Protein AF-A0A9R1AWI3-F1 (afdb_monomer)

Mean predicted aligned error: 10.19 Å

Foldseek 3Di:
DDDDPPDPPQQDPVNLVVLLVCLLPDDLVVNLVSLLVLQQVLQVVLDLVSLLSLLVSLLVNLLVCVVVVVVSSLVSLLVCLFPVNCVVVVTLLLSSLSNLLSNLLNVVVCCVVVVDDDDVVSNVSSLNSLLSLLCCLQPVDDPPDSSSLSSLLSSLVSDLRNDDDDADLSSLRSLLCCLPVPQCVVVVLVVQCQPDPDPVSVVVSVVVVVVSCPDPSPVCSLSSLVNNVSNLVPDDPVSVCVSVVVVVVVVVVVVPDPDDDPVVVCVVVVVVCCSVPVD

Solvent-accessible surface area (backbone atoms only — not comparable to full-atom values): 14965 Å² total; per-residue (Å²): 136,85,80,80,80,80,71,78,88,63,82,47,73,68,56,51,50,50,53,50,51,52,51,69,70,40,56,68,69,56,30,44,56,52,48,56,50,49,35,47,53,49,33,72,70,65,44,60,70,57,25,53,50,39,15,53,51,30,22,52,51,38,39,53,25,58,77,69,67,40,54,66,53,54,48,44,52,35,55,60,40,14,54,70,40,30,63,77,70,68,48,46,53,38,29,35,33,14,33,26,22,14,38,44,24,20,52,52,52,45,24,68,77,68,72,47,85,75,63,71,74,73,53,45,38,30,51,48,20,42,43,51,45,19,33,44,38,56,72,71,41,59,94,88,37,68,69,33,55,40,30,23,48,35,53,33,58,25,44,60,65,28,50,93,70,85,65,46,69,40,40,40,47,18,36,49,48,20,43,53,64,64,34,48,35,54,72,61,54,50,51,50,53,71,71,51,96,50,77,69,38,56,54,50,36,50,52,52,52,53,54,44,63,73,30,69,53,34,68,43,40,62,54,37,47,52,52,37,52,62,28,53,76,68,48,56,70,72,55,47,50,51,54,53,50,53,52,46,53,53,59,50,60,66,70,71,63,84,87,75,66,74,70,61,58,52,52,55,54,49,49,51,50,49,66,74,70,73,117

pLDDT: mean 80.02, std 19.97, range [29.25, 98.06]

Sequence (279 aa):
MEQASETSDGIDHLALAGICHALACADELHFGRILVSLVRICGRIGDVGVAVRVLKLVDWLVSGFVESRRMRKVQVLFEVISPEKCESEGYVLFPAVMAACGGLRALRVASVRHRLDFAPRLKEAPERTIRFAARRAAVEGRPDDDQRRVLLQCVALGLTQCGPVASNDSVLRCVLMALLEELLPLPRLLRISVKSPDGNSAELAKNQVMQHQDSVLFKEAGPVTWVLCNQYSFADEKTKDYVETRQRLQNTGWMQTPQGGSSQRLLLGSWWNSLVWNI

Radius of gyration: 20.77 Å; Cα contacts (8 Å, |Δi|>4): 292; chains: 1; bounding box: 54×34×60 Å

Secondary structure (DSSP, 8-state):
------------HHHHHHHHHHHHHS-HHHHHHHHHHHHHHHHHH--HHHHHHHHHHHHHHHHHHHHTT-HHHHHHHHHHTSHHHHHHTT--HHHHHHHHHHHHHHHHHHHHHHT----HHHHHHHHHHHHHHHHIIIIIS-TT-HHHHHHHHHHHHHHHHH------HHHHHHHHHHIIIIIS-HHHHHHHHHS-SSTHHHHHHHHHHHHHHHSHHHHTHHHHHHHHHHHHHT--HHHHHHHHHHHHHHHHHTTS---S-HHHHHHHHHHHHHHHH--

Structure (mmCIF, N/CA/C/O backbone):
data_AF-A0A9R1AWI3-F1
#
_entry.id   AF-A0A9R1AWI3-F1
#
loop_
_atom_site.group_PDB
_atom_site.id
_atom_site.type_symbol
_atom_site.label_atom_id
_atom_site.label_alt_id
_atom_site.label_comp_id
_atom_site.label_asym_id
_atom_site.label_entity_id
_atom_site.label_seq_id
_atom_site.pdbx_PDB_ins_code
_atom_site.Cartn_x
_atom_site.Cartn_y
_atom_site.Cartn_z
_atom_site.occupancy
_atom_site.B_iso_or_equiv
_atom_site.auth_seq_id
_atom_site.auth_comp_id
_atom_site.auth_asym_id
_atom_site.auth_atom_id
_atom_site.pdbx_PDB_model_num
ATOM 1 N N . MET A 1 1 ? -17.731 18.958 -35.856 1.00 30.64 1 MET A N 1
ATOM 2 C CA . MET A 1 1 ? -17.128 17.623 -35.682 1.00 30.64 1 MET A CA 1
ATOM 3 C C . MET A 1 1 ? -15.847 17.827 -34.897 1.00 30.64 1 MET A C 1
ATOM 5 O O . MET A 1 1 ? -14.842 18.202 -35.476 1.00 30.64 1 MET A O 1
ATOM 9 N N . GLU A 1 2 ? -15.948 18.019 -33.584 1.00 34.84 2 GLU A N 1
ATOM 10 C CA . GLU A 1 2 ? -16.004 16.938 -32.580 1.00 34.84 2 GLU A CA 1
ATOM 11 C C . GLU A 1 2 ? -14.822 15.981 -32.699 1.00 34.84 2 GLU A C 1
ATOM 13 O O . GLU A 1 2 ? -14.788 15.134 -33.583 1.00 34.84 2 GLU A O 1
ATOM 18 N N . GLN A 1 3 ? -13.895 16.109 -31.754 1.00 29.25 3 GLN A N 1
ATOM 19 C CA . GLN A 1 3 ? -13.624 15.036 -30.803 1.00 29.25 3 GLN A CA 1
ATOM 20 C C . GLN A 1 3 ? -13.061 15.686 -29.539 1.00 29.25 3 GLN A C 1
ATOM 22 O O . GLN A 1 3 ? -11.872 15.976 -29.422 1.00 29.25 3 GLN A O 1
ATOM 27 N N . ALA A 1 4 ? -13.973 15.994 -28.615 1.00 30.58 4 ALA A N 1
ATOM 28 C CA . ALA A 1 4 ? -13.621 16.199 -27.224 1.00 30.58 4 ALA A CA 1
ATOM 29 C C . ALA A 1 4 ? -13.055 14.868 -26.721 1.00 30.58 4 ALA A C 1
ATOM 31 O O . ALA A 1 4 ? -13.737 13.846 -26.770 1.00 30.58 4 ALA A O 1
ATOM 32 N N . SER A 1 5 ? -11.789 14.864 -26.312 1.00 33.03 5 SER A N 1
ATOM 33 C CA . SER A 1 5 ? -11.194 13.713 -25.648 1.00 33.03 5 SER A CA 1
ATOM 34 C C . SER A 1 5 ? -11.892 13.548 -24.303 1.00 33.03 5 SER A C 1
ATOM 36 O O . SER A 1 5 ? -11.641 14.320 -23.375 1.00 33.03 5 SER A O 1
ATOM 38 N N . GLU A 1 6 ? -12.798 12.578 -24.226 1.00 36.31 6 GLU A N 1
ATOM 39 C CA . GLU A 1 6 ? -13.410 12.117 -22.987 1.00 36.31 6 GLU A CA 1
ATOM 40 C C . GLU A 1 6 ? -12.297 11.781 -21.990 1.00 36.31 6 GLU A C 1
ATOM 42 O O . GLU A 1 6 ? -11.555 10.805 -22.119 1.00 36.31 6 GLU A O 1
ATOM 47 N N . THR A 1 7 ? -12.135 12.651 -20.999 1.00 36.44 7 THR A N 1
ATOM 48 C CA . THR A 1 7 ? -11.326 12.382 -19.821 1.00 36.44 7 THR A CA 1
ATOM 49 C C . THR A 1 7 ? -11.997 11.248 -19.065 1.00 36.44 7 THR A C 1
ATOM 51 O O . THR A 1 7 ? -13.069 11.442 -18.502 1.00 36.44 7 THR A O 1
ATOM 54 N N . SER A 1 8 ? -11.362 10.074 -19.100 1.00 40.03 8 SER A N 1
ATOM 55 C CA . SER A 1 8 ? -11.687 8.878 -18.320 1.00 40.03 8 SER A CA 1
ATOM 56 C C . SER A 1 8 ? -12.273 9.236 -16.952 1.00 40.03 8 SER A C 1
ATOM 58 O O . SER A 1 8 ? -11.602 9.831 -16.103 1.00 40.03 8 SER A O 1
ATOM 60 N N . ASP A 1 9 ? -13.544 8.883 -16.783 1.00 44.00 9 ASP A N 1
ATOM 61 C CA . ASP A 1 9 ? -14.406 9.202 -15.652 1.00 44.00 9 ASP A CA 1
ATOM 62 C C . ASP A 1 9 ? -14.003 8.359 -14.427 1.00 44.00 9 ASP A C 1
ATOM 64 O O . ASP A 1 9 ? -14.652 7.400 -14.008 1.00 44.00 9 ASP A O 1
ATOM 68 N N . GLY A 1 10 ? -12.821 8.642 -13.883 1.00 54.09 10 GLY A N 1
ATOM 69 C CA . GLY A 1 10 ? -12.362 8.045 -12.640 1.00 54.09 10 GLY A CA 1
ATOM 70 C C . GLY A 1 10 ? -13.047 8.736 -11.467 1.00 54.09 10 GLY A C 1
ATOM 71 O O . GLY A 1 10 ? -12.839 9.932 -11.310 1.00 54.09 10 GLY A O 1
ATOM 72 N N . ILE A 1 11 ? -13.738 7.979 -10.600 1.00 61.06 11 ILE A N 1
ATOM 73 C CA . ILE A 1 11 ? -14.340 8.368 -9.295 1.00 61.06 11 ILE A CA 1
ATOM 74 C C . ILE A 1 11 ? -14.059 9.831 -8.887 1.00 61.06 11 ILE A C 1
ATOM 76 O O . ILE A 1 11 ? -13.044 10.104 -8.236 1.00 61.06 11 ILE A O 1
ATOM 80 N N . ASP A 1 12 ? -14.939 10.756 -9.267 1.00 74.81 12 ASP A N 1
ATOM 81 C CA . ASP A 1 12 ? -14.804 12.184 -8.953 1.00 74.81 12 ASP A CA 1
ATOM 82 C C . ASP A 1 12 ? -14.710 12.442 -7.429 1.00 74.81 12 ASP A C 1
ATOM 84 O O . ASP A 1 12 ? -15.150 11.636 -6.601 1.00 74.81 12 ASP A O 1
ATOM 88 N N . HIS A 1 13 ? -14.135 13.578 -7.030 1.00 70.94 13 HIS A N 1
ATOM 89 C CA . HIS A 1 13 ? -13.996 14.017 -5.641 1.00 70.94 13 HIS A CA 1
ATOM 90 C C . HIS A 1 13 ? -15.333 14.020 -4.883 1.00 70.94 13 HIS A C 1
ATOM 92 O O . HIS A 1 13 ? -15.369 13.647 -3.707 1.00 70.94 13 HIS A O 1
ATOM 98 N N . LEU A 1 14 ? -16.431 14.374 -5.558 1.00 75.50 14 LEU A N 1
ATOM 99 C CA . LEU A 1 14 ? -17.793 14.310 -5.016 1.00 75.50 14 LEU A CA 1
ATOM 100 C C . LEU A 1 14 ? -18.245 12.868 -4.752 1.00 75.50 14 LEU A C 1
ATOM 102 O O . LEU A 1 14 ? -18.786 12.576 -3.683 1.00 75.50 14 LEU A O 1
ATOM 106 N N . ALA A 1 15 ? -17.967 11.948 -5.680 1.00 78.94 15 ALA A N 1
ATOM 107 C CA . ALA A 1 15 ? -18.266 10.529 -5.503 1.00 78.94 15 ALA A CA 1
ATOM 108 C C . ALA A 1 15 ? -17.464 9.938 -4.332 1.00 78.94 15 ALA A C 1
ATOM 110 O O . ALA A 1 15 ? -18.017 9.219 -3.498 1.00 78.94 15 ALA A O 1
ATOM 111 N N . LEU A 1 16 ? -16.182 10.300 -4.208 1.00 77.00 16 LEU A N 1
ATOM 112 C CA . LEU A 1 16 ? -15.339 9.869 -3.093 1.00 77.00 16 LEU A CA 1
ATOM 113 C C . LEU A 1 16 ? -15.867 10.387 -1.747 1.00 77.00 16 LEU A C 1
ATOM 115 O O . LEU A 1 16 ? -15.935 9.625 -0.784 1.00 77.00 16 LEU A O 1
ATOM 119 N N . ALA A 1 17 ? -16.290 11.653 -1.682 1.00 82.19 17 ALA A N 1
ATOM 120 C CA . ALA A 1 17 ? -16.885 12.237 -0.482 1.00 82.19 17 ALA A CA 1
ATOM 121 C C . ALA A 1 17 ? -18.197 11.536 -0.087 1.00 82.19 17 ALA A C 1
ATOM 123 O O . ALA A 1 17 ? -18.396 11.228 1.090 1.00 82.19 17 ALA A O 1
ATOM 124 N N . GLY A 1 18 ? -19.056 11.218 -1.062 1.00 85.69 18 GLY A N 1
ATOM 125 C CA . GLY A 1 18 ? -20.285 10.451 -0.839 1.00 85.69 18 GLY A CA 1
ATOM 126 C C . GLY A 1 18 ? -20.014 9.051 -0.278 1.00 85.69 18 GLY A C 1
ATOM 127 O O . GLY A 1 18 ? -20.628 8.654 0.714 1.00 85.69 18 GLY A O 1
ATOM 128 N N . ILE A 1 19 ? -19.039 8.330 -0.845 1.00 85.50 19 ILE A N 1
ATOM 129 C CA . ILE A 1 19 ? -18.613 7.011 -0.346 1.00 85.50 19 ILE A CA 1
ATOM 130 C C . ILE A 1 19 ? -18.060 7.126 1.082 1.00 85.50 19 ILE A C 1
ATOM 132 O O . ILE A 1 19 ? -18.437 6.339 1.954 1.00 85.50 19 ILE A O 1
ATOM 136 N N . CYS A 1 20 ? -17.205 8.118 1.347 1.00 86.25 20 CYS A N 1
ATOM 137 C CA . CYS A 1 20 ? -16.670 8.386 2.682 1.00 86.25 20 CYS A CA 1
ATOM 138 C C . CYS A 1 20 ? -17.785 8.647 3.700 1.00 86.25 20 CYS A C 1
ATOM 140 O O . CYS A 1 20 ? -17.754 8.090 4.798 1.00 86.25 20 CYS A O 1
ATOM 142 N N . HIS A 1 21 ? -18.786 9.452 3.339 1.00 88.31 21 HIS A N 1
ATOM 143 C CA . HIS A 1 21 ? -19.922 9.741 4.206 1.00 88.31 21 HIS A CA 1
ATOM 144 C C . HIS A 1 21 ? -20.754 8.481 4.489 1.00 88.31 21 HIS A C 1
ATOM 146 O O . HIS A 1 21 ? -21.039 8.179 5.649 1.00 88.31 21 HIS A O 1
ATOM 152 N N . ALA A 1 22 ? -21.066 7.690 3.456 1.00 90.56 22 ALA A N 1
ATOM 153 C CA . ALA A 1 22 ? -21.795 6.431 3.605 1.00 90.56 22 ALA A CA 1
ATOM 154 C C . ALA A 1 22 ? -21.061 5.447 4.538 1.00 90.56 22 ALA A C 1
ATOM 156 O O . ALA A 1 22 ? -21.657 4.905 5.469 1.00 90.56 22 ALA A O 1
ATOM 157 N N . LEU A 1 23 ? -19.748 5.272 4.354 1.00 92.38 23 LEU A N 1
ATOM 158 C CA . LEU A 1 23 ? -18.907 4.431 5.216 1.00 92.38 23 LEU A CA 1
ATOM 159 C C . LEU A 1 23 ? -18.821 4.966 6.656 1.00 92.38 23 LEU A C 1
ATOM 161 O O . LEU A 1 23 ? -18.844 4.198 7.627 1.00 92.38 23 LEU A O 1
ATOM 165 N N . ALA A 1 24 ? -18.742 6.288 6.820 1.00 91.81 24 ALA A N 1
ATOM 166 C CA . ALA A 1 24 ? -18.687 6.920 8.130 1.00 91.81 24 ALA A CA 1
ATOM 167 C C . ALA A 1 24 ? -19.989 6.720 8.923 1.00 91.81 24 ALA A C 1
ATOM 169 O O . ALA A 1 24 ? -19.917 6.483 10.136 1.00 91.81 24 ALA A O 1
ATOM 170 N N . CYS A 1 25 ? -21.147 6.751 8.259 1.00 92.12 25 CYS A N 1
ATOM 171 C CA . CYS A 1 25 ? -22.470 6.622 8.877 1.00 92.12 25 CYS A CA 1
ATOM 172 C C . CYS A 1 25 ? -22.960 5.173 9.039 1.00 92.12 25 CYS A C 1
ATOM 174 O O . CYS A 1 25 ? -23.756 4.915 9.934 1.00 92.12 25 CYS A O 1
ATOM 176 N N . ALA A 1 26 ? -22.472 4.225 8.233 1.00 93.94 26 ALA A N 1
ATOM 177 C CA . ALA A 1 26 ? -22.880 2.818 8.305 1.00 93.94 26 ALA A CA 1
ATOM 178 C C . ALA A 1 26 ? -22.611 2.181 9.683 1.00 93.94 26 ALA A C 1
ATOM 180 O O . ALA A 1 26 ? -21.648 2.547 10.360 1.00 93.94 26 ALA A O 1
ATOM 181 N N . ASP A 1 27 ? -23.402 1.189 10.093 1.00 94.75 27 ASP A N 1
ATOM 182 C CA . ASP A 1 27 ? -23.007 0.308 11.200 1.00 94.75 27 ASP A CA 1
ATOM 183 C C . ASP A 1 27 ? -21.810 -0.579 10.798 1.00 94.75 27 ASP A C 1
ATOM 185 O O . ASP A 1 27 ? -21.345 -0.550 9.660 1.00 94.75 27 ASP A O 1
ATOM 189 N N . GLU A 1 28 ? -21.268 -1.358 11.731 1.00 94.44 28 GLU A N 1
ATOM 190 C CA . GLU A 1 28 ? -20.072 -2.183 11.501 1.00 94.44 28 GLU A CA 1
ATOM 191 C C . GLU A 1 28 ? -20.267 -3.258 10.421 1.00 94.44 28 GLU A C 1
ATOM 193 O O . GLU A 1 28 ? -19.355 -3.528 9.636 1.00 94.44 28 GLU A O 1
ATOM 198 N N . LEU A 1 29 ? -21.464 -3.842 10.348 1.00 93.50 29 LEU A N 1
ATOM 199 C CA . LEU A 1 29 ? -21.789 -4.914 9.414 1.00 93.50 29 LEU A CA 1
ATOM 200 C C . LEU A 1 29 ? -21.934 -4.373 7.987 1.00 93.50 29 LEU A C 1
ATOM 202 O O . LEU A 1 29 ? -21.349 -4.917 7.046 1.00 93.50 29 LEU A O 1
ATOM 206 N N . HIS A 1 30 ? -22.665 -3.273 7.822 1.00 94.62 30 HIS A N 1
ATOM 207 C CA . HIS A 1 30 ? -22.805 -2.579 6.548 1.00 94.62 30 HIS A CA 1
ATOM 208 C C . HIS A 1 30 ? -21.483 -1.948 6.115 1.00 94.62 30 HIS A C 1
ATOM 210 O O . HIS A 1 30 ? -21.124 -2.048 4.945 1.00 94.62 30 HIS A O 1
ATOM 216 N N . PHE A 1 31 ? -20.713 -1.386 7.049 1.00 95.31 31 PHE A N 1
ATOM 217 C CA . PHE A 1 31 ? -19.374 -0.865 6.784 1.00 95.31 31 PHE A CA 1
ATOM 218 C C . PHE A 1 31 ? -18.471 -1.935 6.161 1.00 95.31 31 PHE A C 1
ATOM 220 O O . PHE A 1 31 ? -17.905 -1.707 5.092 1.00 95.31 31 PHE A O 1
ATOM 227 N N . GLY A 1 32 ? -18.409 -3.129 6.763 1.00 93.81 32 GLY A N 1
ATOM 228 C CA . GLY A 1 32 ? -17.653 -4.250 6.206 1.00 93.81 32 GLY A CA 1
ATOM 229 C C . GLY A 1 32 ? -18.116 -4.623 4.794 1.00 93.81 32 GLY A C 1
ATOM 230 O O . GLY A 1 32 ? -17.302 -4.711 3.879 1.00 93.81 32 GLY A O 1
ATOM 231 N N . ARG A 1 33 ? -19.429 -4.768 4.570 1.00 92.75 33 ARG A N 1
ATOM 232 C CA . ARG A 1 33 ? -19.994 -5.119 3.249 1.00 92.75 33 ARG A CA 1
ATOM 233 C C . ARG A 1 33 ? -19.698 -4.078 2.165 1.00 92.75 33 ARG A C 1
ATOM 235 O O . ARG A 1 33 ? -19.383 -4.445 1.028 1.00 92.75 33 ARG A O 1
ATOM 242 N N . ILE A 1 34 ? -19.786 -2.792 2.505 1.00 92.75 34 ILE A N 1
ATOM 243 C CA . ILE A 1 34 ? -19.473 -1.701 1.576 1.00 92.75 34 ILE A CA 1
ATOM 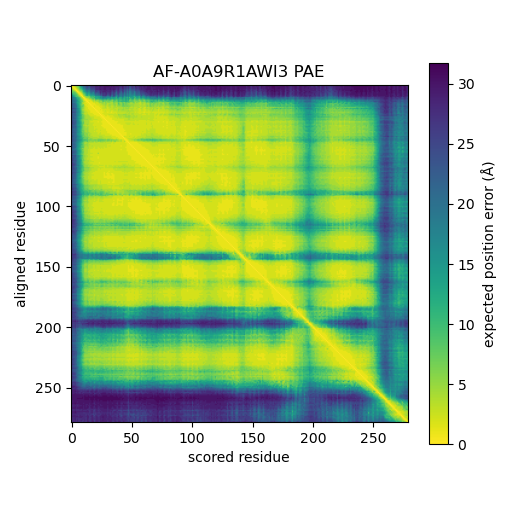244 C C . ILE A 1 34 ? -17.979 -1.727 1.239 1.00 92.75 34 ILE A C 1
ATOM 246 O O . ILE A 1 34 ? -17.630 -1.625 0.066 1.00 92.75 34 ILE A O 1
ATOM 250 N N . LEU A 1 35 ? -17.097 -1.947 2.222 1.00 92.88 35 LEU A N 1
ATOM 251 C CA . LEU A 1 35 ? -15.657 -2.080 1.979 1.00 92.88 35 LEU A CA 1
ATOM 252 C C . LEU A 1 35 ? -15.318 -3.254 1.058 1.00 92.88 35 LEU A C 1
ATOM 254 O O . LEU A 1 35 ? -14.539 -3.080 0.125 1.00 92.88 35 LEU A O 1
ATOM 258 N N . VAL A 1 36 ? -15.920 -4.427 1.278 1.00 92.50 36 VAL A N 1
ATOM 259 C CA . VAL A 1 36 ? -15.746 -5.592 0.391 1.00 92.50 36 VAL A CA 1
ATOM 260 C C . VAL A 1 36 ? -16.110 -5.233 -1.050 1.00 92.50 36 VAL A C 1
ATOM 262 O O . VAL A 1 36 ? -15.374 -5.541 -1.988 1.00 92.50 36 VAL A O 1
ATOM 265 N N . SER A 1 37 ? -17.238 -4.544 -1.227 1.00 90.94 37 SER A N 1
ATOM 266 C CA . SER A 1 37 ? -17.704 -4.109 -2.545 1.00 90.94 37 SER A CA 1
ATOM 267 C C . SER A 1 37 ? -16.741 -3.100 -3.174 1.00 90.94 37 SER A C 1
ATOM 269 O O . SER A 1 37 ? -16.383 -3.247 -4.340 1.00 90.94 37 SER A O 1
ATOM 271 N N . LEU A 1 38 ? -16.257 -2.130 -2.393 1.00 90.12 38 LEU A N 1
ATOM 272 C CA . LEU A 1 38 ? -15.290 -1.127 -2.835 1.00 90.12 38 LEU A CA 1
ATOM 273 C C . LEU A 1 38 ? -13.976 -1.773 -3.292 1.00 90.12 38 LEU A C 1
ATOM 275 O O . LEU A 1 38 ? -13.521 -1.503 -4.399 1.00 90.12 38 LEU A O 1
ATOM 279 N N . VAL A 1 39 ? -13.400 -2.671 -2.486 1.00 90.31 39 VAL A N 1
ATOM 280 C CA . VAL A 1 39 ? -12.158 -3.391 -2.822 1.00 90.31 39 VAL A CA 1
ATOM 281 C C . VAL A 1 39 ? -12.323 -4.178 -4.122 1.00 90.31 39 VAL A C 1
ATOM 283 O O . VAL A 1 39 ? -11.452 -4.117 -4.987 1.00 90.31 39 VAL A O 1
ATOM 286 N N . ARG A 1 40 ? -13.462 -4.856 -4.312 1.00 90.44 40 ARG A N 1
ATOM 287 C CA . ARG A 1 40 ? -13.763 -5.589 -5.552 1.00 90.44 40 ARG A CA 1
ATOM 288 C C . ARG A 1 40 ? -13.891 -4.670 -6.765 1.00 90.44 40 ARG A C 1
ATOM 290 O O . ARG A 1 40 ? -13.334 -4.982 -7.814 1.00 90.44 40 ARG A O 1
ATOM 297 N N . ILE A 1 41 ? -14.609 -3.555 -6.636 1.00 89.38 41 ILE A N 1
ATOM 298 C CA . ILE A 1 41 ? -14.797 -2.592 -7.731 1.00 89.38 41 ILE A CA 1
ATOM 299 C C . ILE A 1 41 ? -13.453 -1.973 -8.121 1.00 89.38 41 ILE A C 1
ATOM 301 O O . ILE A 1 41 ? -13.082 -2.020 -9.290 1.00 89.38 41 ILE A O 1
ATOM 305 N N . CYS A 1 42 ? -12.683 -1.479 -7.150 1.00 89.56 42 CYS A N 1
ATOM 306 C CA . CYS A 1 42 ? -11.347 -0.938 -7.396 1.00 89.56 42 CYS A CA 1
ATOM 307 C C . CYS A 1 42 ? -10.416 -1.987 -8.019 1.00 89.56 42 CYS A C 1
ATOM 309 O O . CYS A 1 42 ? -9.663 -1.668 -8.935 1.00 89.56 42 CYS A O 1
ATOM 311 N N . GLY A 1 43 ? -10.516 -3.243 -7.572 1.00 88.06 43 GLY A N 1
ATOM 312 C CA . GLY A 1 43 ? -9.781 -4.374 -8.131 1.00 88.06 43 GLY A CA 1
ATOM 313 C C . GLY A 1 43 ? -10.077 -4.620 -9.612 1.00 88.06 43 GLY A C 1
ATOM 314 O O . GLY A 1 43 ? -9.160 -4.888 -10.380 1.00 88.06 43 GLY A O 1
ATOM 315 N N . ARG A 1 44 ? -11.343 -4.485 -10.027 1.00 87.75 44 ARG A N 1
ATOM 316 C CA . ARG A 1 44 ? -11.759 -4.638 -11.432 1.00 87.75 44 ARG A CA 1
ATOM 317 C C . ARG A 1 44 ? -11.279 -3.504 -12.329 1.00 87.75 44 ARG A C 1
ATOM 319 O O . ARG A 1 44 ? -11.026 -3.755 -13.498 1.00 87.75 44 ARG A O 1
ATOM 326 N N . ILE A 1 45 ? -11.173 -2.284 -11.798 1.00 87.12 45 ILE A N 1
ATOM 327 C CA . ILE A 1 45 ? -10.697 -1.137 -12.584 1.00 87.12 45 ILE A CA 1
ATOM 328 C C . ILE A 1 45 ? -9.212 -1.300 -12.935 1.00 87.12 45 ILE A C 1
ATOM 330 O O . ILE A 1 45 ? -8.801 -0.909 -14.020 1.00 87.12 45 ILE A O 1
ATOM 334 N N . GLY A 1 46 ? -8.411 -1.905 -12.052 1.00 83.50 46 GLY A N 1
ATOM 335 C CA . GLY A 1 46 ? -7.022 -2.242 -12.387 1.00 83.50 46 GLY A CA 1
ATOM 336 C C . GLY A 1 46 ? -6.065 -1.048 -12.434 1.00 83.50 46 GLY A C 1
ATOM 337 O O . GLY A 1 46 ? -4.954 -1.200 -12.924 1.00 83.50 46 GLY A O 1
ATOM 338 N N . ASP A 1 47 ? -6.472 0.126 -11.945 1.00 88.56 47 ASP A N 1
ATOM 339 C CA . ASP A 1 47 ? -5.702 1.367 -12.064 1.00 88.56 47 ASP A CA 1
ATOM 340 C C . ASP A 1 47 ? -5.030 1.788 -10.746 1.00 88.56 47 ASP A C 1
ATOM 342 O O . ASP A 1 47 ? -5.629 1.783 -9.664 1.00 88.56 47 ASP A O 1
ATOM 346 N N . VAL A 1 48 ? -3.778 2.230 -10.855 1.00 90.25 48 VAL A N 1
ATOM 347 C CA . VAL A 1 48 ? -2.959 2.709 -9.731 1.00 90.25 48 VAL A CA 1
ATOM 348 C C . VAL A 1 48 ? -3.533 3.996 -9.155 1.00 90.25 48 VAL A C 1
ATOM 350 O O . VAL A 1 48 ? -3.542 4.176 -7.937 1.00 90.25 48 VAL A O 1
ATOM 353 N N . GLY A 1 49 ? -4.048 4.890 -10.004 1.00 90.31 49 GLY A N 1
ATOM 354 C CA . GLY A 1 49 ? -4.694 6.128 -9.577 1.00 90.31 49 GLY A CA 1
ATOM 355 C C . GLY A 1 49 ? -5.916 5.858 -8.697 1.00 90.31 49 GLY A C 1
ATOM 356 O O . GLY A 1 49 ? -6.060 6.472 -7.635 1.00 90.31 49 GLY A O 1
ATOM 357 N N . VAL A 1 50 ? -6.755 4.891 -9.075 1.00 90.06 50 VAL A N 1
ATOM 358 C CA . VAL A 1 50 ? -7.872 4.407 -8.246 1.00 90.06 50 VAL A CA 1
ATOM 359 C C . VAL A 1 50 ? -7.366 3.817 -6.931 1.00 90.06 50 VAL A C 1
ATOM 361 O O . VAL A 1 50 ? -7.895 4.146 -5.868 1.00 90.06 50 VAL A O 1
ATOM 364 N N . ALA A 1 51 ? -6.306 3.010 -6.962 1.00 92.25 51 ALA A N 1
ATOM 365 C CA . ALA A 1 51 ? -5.716 2.439 -5.755 1.00 92.25 51 ALA A CA 1
ATOM 366 C C . ALA A 1 51 ? -5.175 3.528 -4.796 1.00 92.25 51 ALA A C 1
ATOM 368 O O . ALA A 1 51 ? -5.384 3.458 -3.584 1.00 92.25 51 ALA A O 1
ATOM 369 N N . VAL A 1 52 ? -4.568 4.601 -5.316 1.00 92.69 52 VAL A N 1
ATOM 370 C CA . VAL A 1 52 ? -4.149 5.776 -4.525 1.00 92.69 52 VAL A CA 1
ATOM 371 C C . VAL A 1 52 ? -5.340 6.488 -3.882 1.00 92.69 52 VAL A C 1
ATOM 373 O O . VAL A 1 52 ? -5.240 6.947 -2.741 1.00 92.69 52 VAL A O 1
ATOM 376 N N . ARG A 1 53 ? -6.491 6.554 -4.560 1.00 91.88 53 ARG A N 1
ATOM 377 C CA . ARG A 1 53 ? -7.720 7.098 -3.957 1.00 91.88 53 ARG A CA 1
ATOM 378 C C . ARG A 1 53 ? -8.223 6.219 -2.813 1.00 91.88 53 ARG A C 1
ATOM 380 O O . ARG A 1 53 ? -8.645 6.775 -1.804 1.00 91.88 53 ARG A O 1
ATOM 387 N N . VAL A 1 54 ? -8.103 4.890 -2.914 1.00 94.25 54 VAL A N 1
ATOM 388 C CA . VAL A 1 54 ? -8.411 3.969 -1.800 1.00 94.25 54 VAL A CA 1
ATOM 389 C C . VAL A 1 54 ? -7.529 4.265 -0.587 1.00 94.25 54 VAL A C 1
ATOM 391 O O . VAL A 1 54 ? -8.054 4.384 0.517 1.00 94.25 54 VAL A O 1
ATOM 394 N N . LEU A 1 55 ? -6.220 4.468 -0.779 1.00 95.75 55 LEU A N 1
ATOM 395 C CA . LEU A 1 55 ? -5.319 4.849 0.317 1.00 95.75 55 LEU A CA 1
ATOM 396 C C . LEU A 1 55 ? -5.787 6.130 1.009 1.00 95.75 55 LEU A C 1
ATOM 398 O O . LEU A 1 55 ? -5.909 6.148 2.232 1.00 95.75 55 LEU A O 1
ATOM 402 N N . LYS A 1 56 ? -6.086 7.184 0.240 1.00 94.12 56 LYS A N 1
ATOM 403 C CA . LYS A 1 56 ? -6.542 8.475 0.786 1.00 94.12 56 LYS A CA 1
ATOM 404 C C . LYS A 1 56 ? -7.889 8.363 1.505 1.00 94.12 56 LYS A C 1
ATOM 406 O O . LYS A 1 56 ? -8.063 8.951 2.568 1.00 94.12 56 LYS A O 1
ATOM 411 N N . LEU A 1 57 ? -8.825 7.598 0.944 1.00 94.75 57 LEU A N 1
ATOM 412 C CA . LEU A 1 57 ? -10.131 7.336 1.548 1.00 94.75 57 LEU A CA 1
ATOM 413 C C . LEU A 1 57 ? -9.982 6.619 2.890 1.00 94.75 57 LEU A C 1
ATOM 415 O O . LEU A 1 57 ? -10.606 7.012 3.873 1.00 94.75 57 LEU A O 1
ATOM 419 N N . VAL A 1 58 ? -9.130 5.596 2.951 1.00 96.62 58 VAL A N 1
ATOM 420 C CA . VAL A 1 58 ? -8.912 4.837 4.182 1.00 96.62 58 VAL A CA 1
ATOM 421 C C . VAL A 1 58 ? -8.139 5.654 5.220 1.00 96.62 58 VAL A C 1
ATOM 423 O O . VAL A 1 58 ? -8.503 5.611 6.393 1.00 96.62 58 VAL A O 1
ATOM 426 N N . ASP A 1 59 ? -7.144 6.446 4.809 1.00 95.94 59 ASP A N 1
ATOM 427 C CA . ASP A 1 59 ? -6.423 7.380 5.690 1.00 95.94 59 ASP A CA 1
ATOM 428 C C . ASP A 1 59 ? -7.397 8.356 6.376 1.00 95.94 59 ASP A C 1
ATOM 430 O O . ASP A 1 59 ? -7.381 8.526 7.599 1.00 95.94 59 ASP A O 1
ATOM 434 N N . TRP A 1 60 ? -8.322 8.929 5.599 1.00 95.31 60 TRP A N 1
ATOM 435 C CA . TRP A 1 60 ? -9.361 9.820 6.113 1.00 95.31 60 TRP A CA 1
ATOM 436 C C . TRP A 1 60 ? -10.346 9.102 7.047 1.00 95.31 60 TRP A C 1
ATOM 438 O O . TRP A 1 60 ? -10.606 9.580 8.153 1.00 95.31 60 TRP A O 1
ATOM 448 N N . LEU A 1 61 ? -10.862 7.933 6.645 1.00 96.31 61 LEU A N 1
ATOM 449 C CA . LEU A 1 61 ? -11.817 7.159 7.447 1.00 96.31 61 LEU A CA 1
ATOM 450 C C . LEU A 1 61 ? -11.229 6.727 8.787 1.00 96.31 61 LEU A C 1
ATOM 452 O O . LEU A 1 61 ? -11.863 6.910 9.824 1.00 96.31 61 LEU A O 1
ATOM 456 N N . VAL A 1 62 ? -10.021 6.159 8.780 1.00 96.75 62 VAL A N 1
ATOM 457 C CA . VAL A 1 62 ? -9.371 5.680 10.003 1.00 96.75 62 VAL A CA 1
ATOM 458 C C . VAL A 1 62 ? -9.046 6.853 10.918 1.00 96.75 62 VAL A C 1
ATOM 460 O O . VAL A 1 62 ? -9.315 6.757 12.113 1.00 96.75 62 VAL A O 1
ATOM 463 N N . SER A 1 63 ? -8.570 7.977 10.374 1.00 95.19 63 SER A N 1
ATOM 464 C CA . SER A 1 63 ? -8.352 9.202 11.156 1.00 95.19 63 SER A CA 1
ATOM 465 C C . SER A 1 63 ? -9.646 9.666 11.838 1.00 95.19 63 SER A C 1
ATOM 467 O O . SER A 1 63 ? -9.668 9.843 13.055 1.00 95.19 63 SER A O 1
ATOM 469 N N . GLY A 1 64 ? -10.757 9.745 11.096 1.00 94.62 64 GLY A N 1
ATOM 470 C CA . GLY A 1 64 ? -12.067 10.098 11.652 1.00 94.62 64 GLY A CA 1
ATOM 471 C C . GLY A 1 64 ? -12.599 9.087 12.678 1.00 94.62 64 GLY A C 1
ATOM 472 O O . GLY A 1 64 ? -13.226 9.467 13.670 1.00 94.62 64 GLY A O 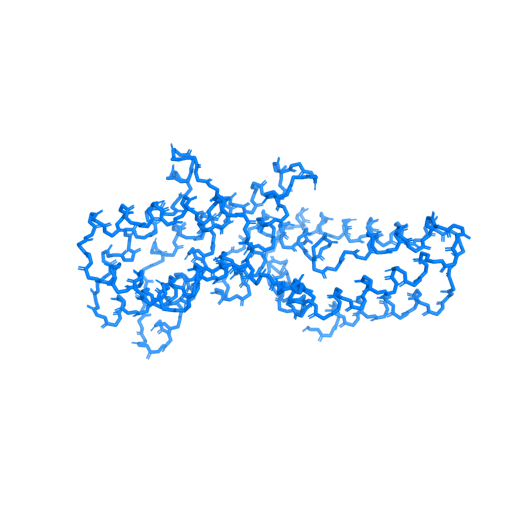1
ATOM 473 N N . PHE A 1 65 ? -12.351 7.787 12.491 1.00 95.81 65 PHE A N 1
ATOM 474 C CA . PHE A 1 65 ? -12.731 6.759 13.466 1.00 95.81 65 PHE A CA 1
ATOM 475 C C . PHE A 1 65 ? -11.905 6.831 14.742 1.00 95.81 65 PHE A C 1
ATOM 477 O O . PHE A 1 65 ? -12.473 6.661 15.818 1.00 95.81 65 PHE A O 1
ATOM 484 N N . VAL A 1 66 ? -10.610 7.124 14.652 1.00 95.00 66 VAL A N 1
ATOM 485 C CA . VAL A 1 66 ? -9.774 7.334 15.836 1.00 95.00 66 VAL A CA 1
ATOM 486 C C . VAL A 1 66 ? -10.238 8.574 16.603 1.00 95.00 66 VAL A C 1
ATOM 488 O O . VAL A 1 66 ? -10.471 8.480 17.808 1.00 95.00 66 VAL A O 1
ATOM 491 N N . GLU A 1 67 ? -10.461 9.699 15.916 1.00 93.69 67 GLU A N 1
ATOM 492 C CA . GLU A 1 67 ? -10.947 10.943 16.534 1.00 93.69 67 GLU A CA 1
ATOM 493 C C . GLU A 1 67 ? -12.311 10.748 17.222 1.00 93.69 67 GLU A C 1
ATOM 495 O O . GLU A 1 67 ? -12.524 11.214 18.341 1.00 93.69 67 GLU A O 1
ATOM 500 N N . SER A 1 68 ? -13.213 9.979 16.602 1.00 93.56 68 SER A N 1
ATOM 501 C CA . SER A 1 68 ? -14.535 9.647 17.160 1.00 93.56 68 SER A CA 1
ATOM 502 C C . SER A 1 68 ? -14.562 8.393 18.049 1.00 93.56 68 SER A C 1
ATOM 504 O O . SER A 1 68 ? -15.641 7.937 18.425 1.00 93.56 68 SER A O 1
ATOM 506 N N . ARG A 1 69 ? -13.400 7.819 18.396 1.00 93.00 69 ARG A N 1
ATOM 507 C CA . ARG A 1 69 ? -13.245 6.605 19.228 1.00 93.00 69 ARG A CA 1
ATOM 508 C C . ARG A 1 69 ? -13.984 5.354 18.715 1.00 93.00 69 ARG A C 1
ATOM 510 O O . ARG A 1 69 ? -14.263 4.432 19.478 1.00 93.00 69 ARG A O 1
ATOM 517 N N . ARG A 1 70 ? -14.247 5.259 17.411 1.00 93.75 70 ARG A N 1
ATOM 518 C CA . ARG A 1 70 ? -14.906 4.121 16.741 1.00 93.75 70 ARG A CA 1
ATOM 519 C C . ARG A 1 70 ? -13.906 3.043 16.308 1.00 93.75 70 ARG A C 1
ATOM 521 O O . ARG A 1 70 ? -13.869 2.631 15.150 1.00 93.75 70 ARG A O 1
ATOM 528 N N . MET A 1 71 ? -13.099 2.552 17.251 1.00 94.19 71 MET A N 1
ATOM 529 C CA . MET A 1 71 ? -12.009 1.599 16.972 1.00 94.19 71 MET A CA 1
ATOM 530 C C . MET A 1 71 ? -12.482 0.260 16.400 1.00 94.19 71 MET A C 1
ATOM 532 O O . MET A 1 71 ? -11.746 -0.377 15.649 1.00 94.19 71 MET A O 1
ATOM 536 N N . ARG A 1 72 ? -13.717 -0.159 16.696 1.00 95.56 72 ARG A N 1
ATOM 537 C CA . ARG A 1 72 ? -14.269 -1.398 16.146 1.00 95.56 72 ARG A CA 1
ATOM 538 C C . ARG A 1 72 ? -14.399 -1.347 14.621 1.00 95.56 72 ARG A C 1
ATOM 540 O O . ARG A 1 72 ? -14.073 -2.327 13.963 1.00 95.56 72 ARG A O 1
ATOM 547 N N . LYS A 1 73 ? -14.722 -0.187 14.036 1.00 96.19 73 LYS A N 1
ATOM 548 C CA . LYS A 1 73 ? -14.691 -0.005 12.574 1.00 96.19 73 LYS A CA 1
ATOM 549 C C . LYS A 1 73 ? -13.282 -0.138 11.992 1.00 96.19 73 LYS A C 1
ATOM 551 O O . LYS A 1 73 ? -13.124 -0.706 10.919 1.00 96.19 73 LYS A O 1
ATOM 556 N N . VAL A 1 74 ? -12.252 0.331 12.701 1.00 97.12 74 VAL A N 1
ATOM 557 C CA . VAL A 1 74 ? -10.850 0.152 12.277 1.00 97.12 74 VAL A CA 1
ATOM 558 C C . VAL A 1 74 ? -10.473 -1.333 12.271 1.00 97.12 74 VAL A C 1
ATOM 560 O O . VAL A 1 74 ? -9.853 -1.806 11.323 1.00 97.12 74 VAL A O 1
ATOM 563 N N . GLN A 1 75 ? -10.902 -2.088 13.287 1.00 96.56 75 GLN A N 1
ATOM 564 C CA . GLN A 1 75 ? -10.702 -3.540 13.325 1.00 96.56 75 GLN A CA 1
ATOM 565 C C . GLN A 1 75 ? -11.429 -4.241 12.175 1.00 96.56 75 GLN A C 1
ATOM 567 O O . GLN A 1 75 ? -10.799 -5.007 11.458 1.00 96.56 75 GLN A O 1
ATOM 572 N N . VAL A 1 76 ? -12.708 -3.923 11.937 1.00 96.75 76 VAL A N 1
ATOM 573 C CA . VAL A 1 76 ? -13.486 -4.494 10.822 1.00 96.75 76 VAL A CA 1
ATOM 574 C C . VAL A 1 76 ? -12.824 -4.205 9.475 1.00 96.75 76 VAL A C 1
ATOM 576 O O . VAL A 1 76 ? -12.734 -5.095 8.636 1.00 96.75 76 VAL A O 1
ATOM 579 N N . LEU A 1 77 ? -12.310 -2.990 9.263 1.00 97.12 77 LEU A N 1
ATOM 580 C CA . LEU A 1 77 ? -11.548 -2.653 8.058 1.00 97.12 77 LEU A CA 1
ATOM 581 C C . LEU A 1 77 ? -10.345 -3.591 7.881 1.00 97.12 77 LEU A C 1
ATOM 583 O O . LEU A 1 77 ? -10.153 -4.137 6.797 1.00 97.12 77 LEU A O 1
ATOM 587 N N . PHE A 1 78 ? -9.545 -3.780 8.931 1.00 97.06 78 PHE A N 1
ATOM 588 C CA . PHE A 1 78 ? -8.351 -4.626 8.884 1.00 97.06 78 PHE A CA 1
ATOM 589 C C . PHE A 1 78 ? -8.664 -6.120 8.772 1.00 97.06 78 PHE A C 1
ATOM 591 O O . PHE A 1 78 ? -7.926 -6.844 8.108 1.00 97.06 78 PHE A O 1
ATOM 598 N N . GLU A 1 79 ? -9.777 -6.572 9.347 1.00 95.75 79 GLU A N 1
ATOM 599 C CA . GLU A 1 79 ? -10.317 -7.917 9.142 1.00 95.75 79 GLU A CA 1
ATOM 600 C C . GLU A 1 79 ? -10.723 -8.119 7.670 1.00 95.75 79 GLU A C 1
ATOM 602 O O . GLU A 1 79 ? -10.366 -9.130 7.066 1.00 95.75 79 GLU A O 1
ATOM 607 N N . VAL A 1 80 ? -11.404 -7.140 7.059 1.00 95.25 80 VAL A N 1
ATOM 608 C CA . VAL A 1 80 ? -11.853 -7.199 5.656 1.00 95.25 80 VAL A CA 1
ATOM 609 C C . VAL A 1 80 ? -10.686 -7.287 4.677 1.00 95.25 80 VAL A C 1
ATOM 611 O O . VAL A 1 80 ? -10.778 -8.032 3.707 1.00 95.25 80 VAL A O 1
ATOM 614 N N . ILE A 1 81 ? -9.596 -6.557 4.915 1.00 96.06 81 ILE A N 1
ATOM 615 C CA . ILE A 1 81 ? -8.425 -6.547 4.020 1.00 96.06 81 ILE A CA 1
ATOM 616 C C . ILE A 1 81 ? -7.360 -7.582 4.401 1.00 96.06 81 ILE A C 1
ATOM 618 O O . ILE A 1 81 ? -6.275 -7.576 3.821 1.00 96.06 81 ILE A O 1
ATOM 622 N N . SER A 1 82 ? -7.631 -8.439 5.387 1.00 96.19 82 SER A N 1
ATOM 623 C CA . SER A 1 82 ? -6.689 -9.468 5.835 1.00 96.19 82 SER A CA 1
ATOM 624 C C . SER A 1 82 ? -6.332 -10.444 4.702 1.00 96.19 82 SER A C 1
ATOM 626 O O . SER A 1 82 ? -7.143 -10.640 3.788 1.00 96.19 82 SER A O 1
ATOM 628 N N . PRO A 1 83 ? -5.144 -11.080 4.730 1.00 95.06 83 PRO A N 1
ATOM 629 C CA . PRO A 1 83 ? -4.763 -12.072 3.725 1.00 95.06 83 PRO A CA 1
ATOM 630 C C . PRO A 1 83 ? -5.805 -13.185 3.562 1.00 95.06 83 PRO A C 1
ATOM 632 O O . PRO A 1 83 ? -6.163 -13.536 2.441 1.00 95.06 83 PRO A O 1
ATOM 635 N N . GLU A 1 84 ? -6.353 -13.678 4.674 1.00 94.44 84 GLU A N 1
ATOM 636 C CA . GLU A 1 84 ? -7.332 -14.766 4.696 1.00 94.44 84 GLU A CA 1
ATOM 637 C C . GLU A 1 84 ? -8.627 -14.366 3.975 1.00 94.44 84 GLU A C 1
ATOM 639 O O . GLU A 1 84 ? -9.207 -15.147 3.211 1.00 94.44 84 GLU A O 1
ATOM 644 N N . LYS A 1 85 ? -9.073 -13.117 4.172 1.00 92.31 85 LYS A N 1
ATOM 645 C CA . LYS A 1 85 ? -10.221 -12.572 3.443 1.00 92.31 85 LYS A CA 1
ATOM 646 C C . LYS A 1 85 ? -9.910 -12.301 1.981 1.00 92.31 85 LYS A C 1
ATOM 648 O O . LYS A 1 85 ? -10.752 -12.590 1.137 1.00 92.31 85 LYS A O 1
ATOM 653 N N . CYS A 1 86 ? -8.713 -11.816 1.669 1.00 90.50 86 CYS A N 1
ATOM 654 C CA . CYS A 1 86 ? -8.304 -11.600 0.287 1.00 90.50 86 CYS A CA 1
ATOM 655 C C . CYS A 1 86 ? -8.309 -12.900 -0.524 1.00 90.50 86 CYS A C 1
ATOM 657 O O . CYS A 1 86 ? -8.800 -12.906 -1.651 1.00 90.50 86 CYS A O 1
ATOM 659 N N . GLU A 1 87 ? -7.809 -13.996 0.049 1.00 88.38 87 GLU A N 1
ATOM 660 C CA . GLU A 1 87 ? -7.795 -15.299 -0.621 1.00 88.38 87 GLU A CA 1
ATOM 661 C C . GLU A 1 87 ? -9.194 -15.905 -0.751 1.00 88.38 87 GLU A C 1
ATOM 663 O O . GLU A 1 87 ? -9.589 -16.294 -1.848 1.00 88.38 87 GLU A O 1
ATOM 668 N N . SER A 1 88 ? -9.961 -15.959 0.342 1.00 88.56 88 SER A N 1
ATOM 669 C CA . SER A 1 88 ? -11.287 -16.601 0.343 1.00 88.56 88 SER A CA 1
ATOM 670 C C . SER A 1 88 ? -12.313 -15.894 -0.545 1.00 88.56 88 SER A C 1
ATOM 672 O O . SER A 1 88 ? -13.176 -16.543 -1.130 1.00 88.56 88 SER A O 1
ATOM 674 N N . GLU A 1 89 ? -12.222 -14.572 -0.671 1.00 82.44 89 GLU A N 1
ATOM 675 C CA . GLU A 1 89 ? -13.184 -13.758 -1.418 1.00 82.44 89 GLU A CA 1
ATOM 676 C C . GLU A 1 89 ? -12.717 -13.425 -2.847 1.00 82.44 89 GLU A C 1
ATOM 678 O O . GLU A 1 89 ? -13.439 -12.727 -3.574 1.00 82.44 89 GLU A O 1
ATOM 683 N N . GLY A 1 90 ? -11.520 -13.892 -3.233 1.00 79.81 90 GLY A N 1
ATOM 684 C CA . GLY A 1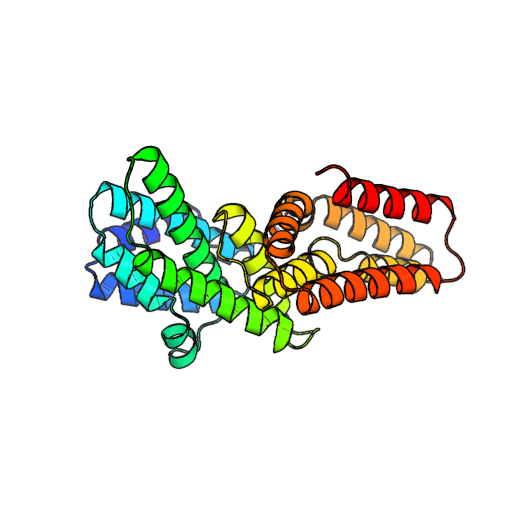 90 ? -10.916 -13.675 -4.549 1.00 79.81 90 GLY A CA 1
ATOM 685 C C . GLY A 1 90 ? -10.579 -12.211 -4.834 1.00 79.81 90 GLY A C 1
ATOM 686 O O . GLY A 1 90 ? -10.826 -11.725 -5.939 1.00 79.81 90 GLY A O 1
ATOM 687 N N . TYR A 1 91 ? -10.085 -11.467 -3.839 1.00 82.00 91 TYR A N 1
ATOM 688 C CA . TYR A 1 91 ? -9.752 -10.056 -4.028 1.00 82.00 91 TYR A CA 1
ATOM 689 C C . TYR A 1 91 ? -8.523 -9.873 -4.903 1.00 82.00 91 TYR A C 1
ATOM 691 O O . TYR A 1 91 ? -7.509 -10.556 -4.757 1.00 82.00 91 TYR A O 1
ATOM 699 N N . VAL A 1 92 ? -8.579 -8.842 -5.742 1.00 87.19 92 VAL A N 1
ATOM 700 C CA . VAL A 1 92 ? -7.361 -8.270 -6.303 1.00 87.19 92 VAL A CA 1
ATOM 701 C C . VAL A 1 92 ? -6.625 -7.549 -5.175 1.00 87.19 92 VAL A C 1
ATOM 703 O O . VAL A 1 92 ? -7.246 -6.850 -4.378 1.00 87.19 92 VAL A O 1
ATOM 706 N N . LEU A 1 93 ? -5.312 -7.749 -5.065 1.00 92.94 93 LEU A N 1
ATOM 707 C CA . LEU A 1 93 ? -4.569 -7.377 -3.854 1.00 92.94 93 LEU A CA 1
ATOM 708 C C . LEU A 1 93 ? -4.196 -5.895 -3.781 1.00 92.94 93 LEU A C 1
ATOM 710 O O . LEU A 1 93 ? -4.015 -5.371 -2.684 1.00 92.94 93 LEU A O 1
ATOM 714 N N . PHE A 1 94 ? -4.106 -5.192 -4.913 1.00 93.75 94 PHE A N 1
ATOM 715 C CA . PHE A 1 94 ? -3.629 -3.808 -4.914 1.00 93.75 94 PHE A CA 1
ATOM 716 C C . PHE A 1 94 ? -4.536 -2.826 -4.136 1.00 93.75 94 PHE A C 1
ATOM 718 O O . PHE A 1 94 ? -3.985 -2.013 -3.392 1.00 93.75 94 PHE A O 1
ATOM 725 N N . PRO A 1 95 ? -5.888 -2.899 -4.161 1.00 94.81 95 PRO A N 1
ATOM 726 C CA . PRO A 1 95 ? -6.720 -2.038 -3.319 1.00 94.81 95 PRO A CA 1
ATOM 727 C C . PRO A 1 95 ? -6.600 -2.402 -1.835 1.00 94.81 95 PRO A C 1
ATOM 729 O O . PRO A 1 95 ? -6.620 -1.512 -0.989 1.00 94.81 95 PRO A O 1
ATOM 732 N N . ALA A 1 96 ? -6.441 -3.692 -1.510 1.00 96.31 96 ALA A N 1
ATOM 733 C CA . ALA A 1 96 ? -6.271 -4.157 -0.133 1.00 96.31 96 ALA A CA 1
ATOM 734 C C . ALA A 1 96 ? -4.953 -3.652 0.477 1.00 96.31 96 ALA A C 1
ATOM 736 O O . ALA A 1 96 ? -4.941 -3.179 1.612 1.00 96.31 96 ALA A O 1
ATOM 737 N N . VAL A 1 97 ? -3.861 -3.665 -0.296 1.00 97.12 97 VAL A N 1
ATOM 738 C CA . VAL A 1 97 ? -2.575 -3.064 0.101 1.00 97.12 97 VAL A CA 1
ATOM 739 C C . VAL A 1 97 ? -2.713 -1.566 0.325 1.00 97.12 97 VAL A C 1
ATOM 741 O O . VAL A 1 97 ? -2.273 -1.058 1.352 1.00 97.12 97 VAL A O 1
ATOM 744 N N . MET A 1 98 ? -3.354 -0.851 -0.599 1.00 97.44 98 MET A N 1
ATOM 745 C CA . MET A 1 98 ? -3.520 0.596 -0.465 1.00 97.44 98 MET A CA 1
ATOM 746 C C . MET A 1 98 ? -4.392 0.966 0.739 1.00 97.44 98 MET A C 1
ATOM 748 O O . MET A 1 98 ? -4.079 1.921 1.450 1.00 97.44 98 MET A O 1
ATOM 752 N N . ALA A 1 99 ? -5.423 0.169 1.032 1.00 97.38 99 ALA A N 1
ATOM 753 C CA . ALA A 1 99 ? -6.201 0.288 2.260 1.00 97.38 99 ALA A CA 1
ATOM 754 C C . ALA A 1 99 ? -5.348 0.023 3.515 1.00 97.38 99 ALA A C 1
ATOM 756 O O . ALA A 1 99 ? -5.410 0.796 4.471 1.00 97.38 99 ALA A O 1
ATOM 757 N N . ALA A 1 100 ? -4.506 -1.016 3.509 1.00 97.75 100 ALA A N 1
ATOM 758 C CA . ALA A 1 100 ? -3.598 -1.318 4.616 1.00 97.75 100 ALA A CA 1
ATOM 759 C C . ALA A 1 100 ? -2.620 -0.161 4.876 1.00 97.75 100 ALA A C 1
ATOM 761 O O . ALA A 1 100 ? -2.490 0.299 6.012 1.00 97.75 100 ALA A O 1
ATOM 762 N N . CYS A 1 101 ? -1.995 0.367 3.821 1.00 98.06 101 CYS A N 1
ATOM 763 C CA . CYS A 1 101 ? -1.089 1.509 3.900 1.00 98.06 101 CYS A CA 1
ATOM 764 C C . CYS A 1 101 ? -1.797 2.777 4.400 1.00 98.06 101 CYS A C 1
ATOM 766 O O . CYS A 1 101 ? -1.262 3.468 5.270 1.00 98.06 101 CYS A O 1
ATOM 768 N N . GLY A 1 102 ? -3.007 3.066 3.910 1.00 97.81 102 GLY A N 1
ATOM 769 C CA . GLY A 1 102 ? -3.815 4.196 4.380 1.00 97.81 102 GLY A CA 1
ATOM 770 C C . GLY A 1 102 ? -4.159 4.083 5.865 1.00 97.81 102 GLY A C 1
ATOM 771 O O . GLY A 1 102 ? -3.987 5.035 6.620 1.00 97.81 102 GLY A O 1
ATOM 772 N N . GLY A 1 103 ? -4.553 2.892 6.319 1.00 97.44 103 GLY A N 1
ATOM 773 C CA . GLY A 1 103 ? -4.864 2.661 7.728 1.00 97.44 103 GLY A CA 1
ATOM 774 C C . GLY A 1 103 ? -3.641 2.765 8.638 1.00 97.44 103 GLY A C 1
ATOM 775 O O . GLY A 1 103 ? -3.711 3.397 9.691 1.00 97.44 103 GLY A O 1
ATOM 776 N N . LEU A 1 104 ? -2.498 2.205 8.229 1.00 97.38 104 LEU A N 1
ATOM 777 C CA . LEU A 1 104 ? -1.240 2.324 8.976 1.00 97.38 104 LEU A CA 1
ATOM 778 C C . LEU A 1 104 ? -0.757 3.777 9.059 1.00 97.38 104 LEU A C 1
ATOM 780 O O . LEU A 1 104 ? -0.334 4.218 10.131 1.00 97.38 104 LEU A O 1
ATOM 784 N N . ARG A 1 105 ? -0.871 4.536 7.960 1.00 96.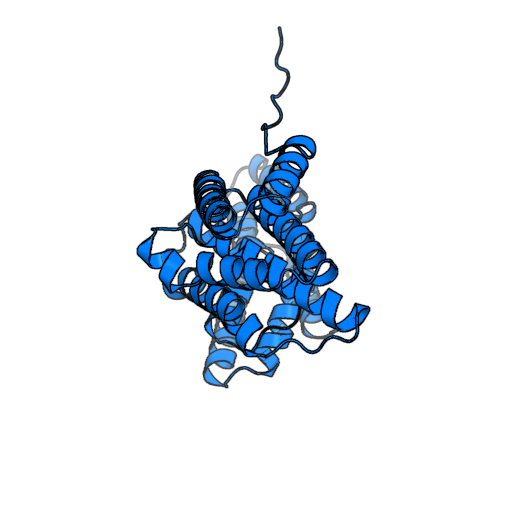62 105 ARG A N 1
ATOM 785 C CA . ARG A 1 105 ? -0.577 5.973 7.931 1.00 96.62 105 ARG A CA 1
ATOM 786 C C . ARG A 1 105 ? -1.438 6.729 8.942 1.00 96.62 105 ARG A C 1
ATOM 788 O O . ARG A 1 105 ? -0.882 7.435 9.782 1.00 96.62 105 ARG A O 1
ATOM 795 N N . ALA A 1 106 ? -2.754 6.533 8.905 1.00 97.00 106 ALA A N 1
ATOM 796 C CA . ALA A 1 106 ? -3.685 7.191 9.815 1.00 97.00 106 ALA A CA 1
ATOM 797 C C . ALA A 1 106 ? -3.386 6.863 11.281 1.00 97.00 106 ALA A C 1
ATOM 799 O O . ALA A 1 106 ? -3.311 7.763 12.115 1.00 97.00 106 ALA A O 1
ATOM 800 N N . LEU A 1 107 ? -3.133 5.589 11.602 1.00 95.75 107 LEU A N 1
ATOM 801 C CA . LEU A 1 107 ? -2.748 5.181 12.956 1.00 95.75 107 LEU A CA 1
ATOM 802 C C . LEU A 1 107 ? -1.430 5.821 13.401 1.00 95.75 107 LEU A C 1
ATOM 804 O O . LEU A 1 107 ? -1.316 6.250 14.547 1.00 95.75 107 LEU A O 1
ATOM 808 N N . ARG A 1 108 ? -0.433 5.923 12.514 1.00 94.75 108 ARG A N 1
ATOM 809 C CA . ARG A 1 108 ? 0.840 6.596 12.813 1.00 94.75 108 ARG A CA 1
ATOM 810 C C . ARG A 1 108 ? 0.624 8.079 13.107 1.00 94.75 108 ARG A C 1
ATOM 812 O O . ARG A 1 108 ? 1.100 8.576 14.124 1.00 94.75 108 ARG A O 1
ATOM 819 N N . VAL A 1 109 ? -0.106 8.774 12.235 1.00 94.38 109 VAL A N 1
ATOM 820 C CA . VAL A 1 109 ? -0.413 10.203 12.392 1.00 94.38 109 VAL A CA 1
ATOM 821 C C . VAL A 1 109 ? -1.193 10.439 13.681 1.00 94.38 109 VAL A C 1
ATOM 823 O O . VAL A 1 109 ? -0.840 11.327 14.454 1.00 94.38 109 VAL A O 1
ATOM 826 N N . ALA A 1 110 ? -2.201 9.614 13.958 1.00 93.31 110 ALA A N 1
ATOM 827 C CA . ALA A 1 110 ? -2.998 9.721 15.169 1.00 93.31 110 ALA A CA 1
ATOM 828 C C . ALA A 1 110 ? -2.193 9.419 16.442 1.00 93.31 110 ALA A C 1
ATOM 830 O O . ALA A 1 110 ? -2.374 10.103 17.446 1.00 93.31 110 ALA A O 1
ATOM 831 N N . SER A 1 111 ? -1.280 8.444 16.400 1.00 92.00 111 SER A N 1
ATOM 832 C CA . SER A 1 111 ? -0.390 8.121 17.521 1.00 92.00 111 SER A CA 1
ATOM 833 C C . SER A 1 111 ? 0.471 9.324 17.906 1.00 92.00 111 SER A C 1
ATOM 835 O O . SER A 1 111 ? 0.509 9.699 19.075 1.00 92.00 111 SER A O 1
ATOM 837 N N . VAL A 1 112 ? 1.059 10.008 16.919 1.00 91.50 112 VAL A N 1
ATOM 838 C CA . VAL A 1 112 ? 1.858 11.222 17.152 1.00 91.50 112 VAL A CA 1
ATOM 839 C C . VAL A 1 112 ? 0.979 12.395 17.598 1.00 91.50 112 VAL A C 1
ATOM 841 O O . VAL A 1 112 ? 1.274 13.048 18.597 1.00 91.50 112 VAL A O 1
ATOM 844 N N . ARG A 1 113 ? -0.120 12.661 16.880 1.00 91.69 113 ARG A N 1
ATOM 845 C CA . ARG A 1 113 ? -0.983 13.833 17.103 1.00 91.69 113 ARG A CA 1
ATOM 846 C C . ARG A 1 113 ? -1.721 13.782 18.438 1.00 91.69 113 ARG A C 1
ATOM 848 O O . ARG A 1 113 ? -1.860 14.808 19.096 1.00 91.69 113 ARG A O 1
ATOM 855 N N . HIS A 1 114 ? -2.196 12.604 18.828 1.00 89.00 114 HIS A N 1
ATOM 856 C CA . HIS A 1 114 ? -3.014 12.410 20.026 1.00 89.00 114 HIS A CA 1
ATOM 857 C C . HIS A 1 114 ? -2.260 11.712 21.164 1.00 89.00 114 HIS A C 1
ATOM 859 O O . HIS A 1 114 ? -2.867 11.438 22.196 1.00 89.00 114 HIS A O 1
ATOM 865 N N . ARG A 1 115 ? -0.955 11.434 20.995 1.00 89.38 115 ARG A N 1
ATOM 866 C CA . ARG A 1 115 ? -0.118 10.686 21.955 1.00 89.38 115 ARG A CA 1
ATOM 867 C C . ARG A 1 115 ? -0.754 9.355 22.365 1.00 89.38 115 ARG A C 1
ATOM 869 O O . ARG A 1 115 ? -0.778 8.994 23.539 1.00 89.38 115 ARG A O 1
ATOM 876 N N . LEU A 1 116 ? -1.318 8.659 21.381 1.00 88.81 116 LEU A N 1
ATOM 877 C CA . LEU A 1 116 ? -1.974 7.370 21.571 1.00 88.81 116 LEU A CA 1
ATOM 878 C C . LEU A 1 116 ? -0.991 6.239 21.293 1.00 88.81 116 LEU A C 1
ATOM 880 O O . LEU A 1 116 ? -0.344 6.225 20.243 1.00 88.81 116 LEU A O 1
ATOM 884 N N . ASP A 1 117 ? -0.968 5.254 22.184 1.00 88.19 117 ASP A N 1
ATOM 885 C CA . ASP A 1 117 ? -0.316 3.975 21.934 1.00 88.19 117 ASP A CA 1
ATOM 886 C C . ASP A 1 117 ? -1.352 2.942 21.498 1.00 88.19 117 ASP A C 1
ATOM 888 O O . ASP A 1 117 ? -2.212 2.501 22.264 1.00 88.19 117 ASP A O 1
ATOM 892 N N . PHE A 1 118 ? -1.283 2.563 20.224 1.00 88.44 118 PHE A N 1
ATOM 893 C CA . PHE A 1 118 ? -2.099 1.483 19.690 1.00 88.44 118 PHE A CA 1
ATOM 894 C C . PHE A 1 118 ? -1.433 0.144 19.981 1.00 88.44 118 PHE A C 1
ATOM 896 O O . PHE A 1 118 ? -0.239 -0.027 19.735 1.00 88.44 118 PHE A O 1
ATOM 903 N N . ALA A 1 119 ? -2.226 -0.833 20.424 1.00 88.38 119 ALA A N 1
ATOM 904 C CA . ALA A 1 119 ? -1.744 -2.194 20.614 1.00 88.38 119 ALA A CA 1
ATOM 905 C C . ALA A 1 119 ? -1.072 -2.714 19.324 1.00 88.38 119 ALA A C 1
ATOM 907 O O . ALA A 1 119 ? -1.674 -2.593 18.251 1.00 88.38 119 ALA A O 1
ATOM 908 N N . PRO A 1 120 ? 0.116 -3.347 19.396 1.00 87.06 120 PRO A N 1
ATOM 909 C CA . PRO A 1 120 ? 0.821 -3.858 18.216 1.00 87.06 120 PRO A CA 1
ATOM 910 C C . PRO A 1 120 ? -0.042 -4.772 17.335 1.00 87.06 120 PRO A C 1
ATOM 912 O O . PRO A 1 120 ? 0.011 -4.692 16.111 1.00 87.06 120 PRO A O 1
ATOM 915 N N . ARG A 1 121 ? -0.929 -5.561 17.958 1.00 88.75 121 ARG A N 1
ATOM 916 C CA . ARG A 1 121 ? -1.897 -6.437 17.276 1.00 88.75 121 ARG A CA 1
ATOM 917 C C . ARG A 1 121 ? -2.809 -5.703 16.291 1.00 88.75 121 ARG A C 1
ATOM 919 O O . ARG A 1 121 ? -3.240 -6.293 15.309 1.00 88.75 121 ARG A O 1
ATOM 926 N N . LEU A 1 122 ? -3.093 -4.418 16.518 1.00 90.56 122 LEU A N 1
ATOM 927 C CA . LEU A 1 122 ? -3.913 -3.624 15.600 1.00 90.56 122 LEU A CA 1
ATOM 928 C C . LEU A 1 122 ? -3.205 -3.399 14.255 1.00 90.56 122 LEU A C 1
ATOM 930 O O . LEU A 1 122 ? -3.864 -3.328 13.225 1.00 90.56 122 LEU A O 1
ATOM 934 N N . LYS A 1 123 ? -1.870 -3.303 14.256 1.00 92.75 123 LYS A N 1
ATOM 935 C CA . LYS A 1 123 ? -1.057 -3.108 13.044 1.00 92.75 123 LYS A CA 1
ATOM 936 C C . LYS A 1 123 ? -0.723 -4.425 12.341 1.00 92.75 123 LYS A C 1
ATOM 938 O O . LYS A 1 123 ? -0.334 -4.421 11.180 1.00 92.75 123 LYS A O 1
ATOM 943 N N . GLU A 1 124 ? -0.911 -5.554 13.019 1.00 93.25 124 GLU A N 1
ATOM 944 C CA . GLU A 1 124 ? -0.503 -6.866 12.525 1.00 93.25 124 GLU A CA 1
ATOM 945 C C . GLU A 1 124 ? -1.229 -7.264 11.233 1.00 93.25 124 GLU A C 1
ATOM 947 O O . GLU A 1 124 ? -0.584 -7.647 10.261 1.00 93.25 124 GLU A O 1
ATOM 952 N N . ALA A 1 125 ? -2.560 -7.151 11.199 1.00 94.31 125 ALA A N 1
ATOM 953 C CA . ALA A 1 125 ? -3.356 -7.504 10.025 1.00 94.31 125 ALA A CA 1
ATOM 954 C C . ALA A 1 125 ? -2.968 -6.701 8.763 1.00 94.31 125 ALA A C 1
ATOM 956 O O . ALA A 1 125 ? -2.616 -7.337 7.767 1.00 94.31 125 ALA A O 1
ATOM 957 N N . PRO A 1 126 ? -2.940 -5.349 8.770 1.00 96.75 126 PRO A N 1
ATOM 958 C CA . PRO A 1 126 ? -2.543 -4.593 7.582 1.00 96.75 126 PRO A CA 1
ATOM 959 C C . PRO A 1 126 ? -1.079 -4.840 7.178 1.00 96.75 126 PRO A C 1
ATOM 961 O O . PRO A 1 126 ? -0.786 -4.926 5.987 1.00 96.75 126 PRO A O 1
ATOM 964 N N . GLU A 1 127 ? -0.156 -5.035 8.126 1.00 96.56 127 GLU A N 1
ATOM 965 C CA . GLU A 1 127 ? 1.220 -5.424 7.787 1.00 96.56 127 GLU A CA 1
ATOM 966 C C . GLU A 1 127 ? 1.294 -6.813 7.133 1.00 96.56 127 GLU A C 1
ATOM 968 O O . GLU A 1 127 ? 2.032 -6.999 6.161 1.00 96.56 127 GLU A O 1
ATOM 973 N N . ARG A 1 128 ? 0.518 -7.796 7.618 1.00 96.62 128 ARG A N 1
ATOM 974 C CA . ARG A 1 128 ? 0.423 -9.124 6.989 1.00 96.62 128 ARG A CA 1
ATOM 975 C C . ARG A 1 128 ? -0.137 -9.030 5.570 1.00 96.62 128 ARG A C 1
ATOM 977 O O . ARG A 1 128 ? 0.398 -9.698 4.689 1.00 96.62 128 ARG A O 1
ATOM 984 N N . THR A 1 129 ? -1.125 -8.169 5.319 1.00 96.88 129 THR A N 1
ATOM 985 C CA . THR A 1 129 ? -1.651 -7.905 3.966 1.00 96.88 129 THR A CA 1
ATOM 986 C C . THR A 1 129 ? -0.574 -7.366 3.026 1.00 96.88 129 THR A C 1
ATOM 988 O O . THR A 1 129 ? -0.437 -7.860 1.907 1.00 96.88 129 THR A O 1
ATOM 991 N N . ILE A 1 130 ? 0.242 -6.408 3.482 1.00 97.44 130 ILE A N 1
ATOM 992 C CA . ILE A 1 130 ? 1.351 -5.859 2.684 1.00 97.44 130 ILE A CA 1
ATOM 993 C C . ILE A 1 130 ? 2.375 -6.953 2.351 1.00 97.44 130 ILE A C 1
ATOM 995 O O . ILE A 1 130 ? 2.749 -7.109 1.189 1.00 97.44 130 ILE A O 1
ATOM 999 N N . ARG A 1 131 ? 2.794 -7.755 3.342 1.00 96.12 131 ARG A N 1
ATOM 1000 C CA . ARG A 1 131 ? 3.743 -8.868 3.132 1.00 96.12 131 ARG A CA 1
ATOM 1001 C C . ARG A 1 131 ? 3.190 -9.910 2.160 1.00 96.12 131 ARG A C 1
ATOM 1003 O O . ARG A 1 131 ? 3.907 -10.372 1.275 1.00 96.12 131 ARG A O 1
ATOM 1010 N N . PHE A 1 132 ? 1.916 -10.259 2.314 1.00 95.50 132 PHE A N 1
ATOM 1011 C CA . PHE A 1 132 ? 1.229 -11.218 1.460 1.00 95.50 132 PHE A CA 1
ATOM 1012 C C . PHE A 1 132 ? 1.195 -10.755 -0.002 1.00 95.50 132 PHE A C 1
ATOM 1014 O O . PHE A 1 132 ? 1.583 -11.500 -0.904 1.00 95.50 132 PHE A O 1
ATOM 1021 N N . ALA A 1 133 ? 0.820 -9.500 -0.237 1.00 95.25 133 ALA A N 1
ATOM 1022 C CA . ALA A 1 133 ? 0.821 -8.911 -1.568 1.00 95.25 133 ALA A CA 1
ATOM 1023 C C . ALA A 1 133 ? 2.227 -8.786 -2.169 1.00 95.25 133 ALA A C 1
ATOM 1025 O O . ALA A 1 133 ? 2.423 -9.096 -3.343 1.00 95.25 133 ALA A O 1
ATOM 1026 N N . ALA A 1 134 ? 3.218 -8.395 -1.366 1.00 95.31 134 ALA A N 1
ATOM 1027 C CA . ALA A 1 134 ? 4.605 -8.310 -1.805 1.00 95.31 134 ALA A CA 1
ATOM 1028 C C . ALA A 1 134 ? 5.146 -9.678 -2.256 1.00 95.31 134 ALA A C 1
ATOM 1030 O O . ALA A 1 134 ? 5.789 -9.780 -3.301 1.00 95.31 134 ALA A O 1
ATOM 1031 N N . ARG A 1 135 ? 4.825 -10.752 -1.519 1.00 94.06 135 ARG A N 1
ATOM 1032 C CA . ARG A 1 135 ? 5.164 -12.132 -1.905 1.00 94.06 135 ARG A CA 1
ATOM 1033 C C . ARG A 1 135 ? 4.513 -12.514 -3.235 1.00 94.06 135 ARG A C 1
ATOM 1035 O O . ARG A 1 135 ? 5.201 -13.007 -4.129 1.00 94.06 135 ARG A O 1
ATOM 1042 N N . ARG A 1 136 ? 3.217 -12.229 -3.391 1.00 91.19 136 ARG A N 1
ATOM 1043 C CA . ARG A 1 136 ? 2.465 -12.485 -4.629 1.00 91.19 136 ARG A CA 1
ATOM 1044 C C . ARG A 1 136 ? 3.074 -11.748 -5.826 1.00 91.19 136 ARG A C 1
ATOM 1046 O O . ARG A 1 136 ? 3.249 -12.347 -6.879 1.00 91.19 136 ARG A O 1
ATOM 1053 N N . ALA A 1 137 ? 3.476 -10.489 -5.656 1.00 90.88 137 ALA A N 1
ATOM 1054 C CA . ALA A 1 137 ? 4.058 -9.684 -6.731 1.00 90.88 137 ALA A CA 1
ATOM 1055 C C . ALA A 1 137 ? 5.501 -10.087 -7.098 1.00 90.88 137 ALA A C 1
ATOM 1057 O O . ALA A 1 137 ? 5.862 -10.129 -8.277 1.00 90.88 137 ALA A O 1
ATOM 1058 N N . ALA A 1 138 ? 6.341 -10.363 -6.095 1.00 86.31 138 ALA A N 1
ATOM 1059 C CA . ALA A 1 138 ? 7.782 -10.539 -6.282 1.00 86.31 138 ALA A CA 1
ATOM 1060 C C . ALA A 1 138 ? 8.222 -11.995 -6.495 1.00 86.31 138 ALA A C 1
ATOM 1062 O O . ALA A 1 138 ? 9.265 -12.221 -7.109 1.00 86.31 138 ALA A O 1
ATOM 1063 N N . VAL A 1 139 ? 7.474 -12.967 -5.963 1.00 79.31 139 VAL A N 1
ATOM 1064 C CA . VAL A 1 139 ? 7.864 -14.390 -5.954 1.00 79.31 139 VAL A CA 1
ATOM 1065 C C . VAL A 1 139 ? 6.983 -15.225 -6.875 1.00 79.31 139 VAL A C 1
ATOM 1067 O O . VAL A 1 139 ? 7.492 -16.079 -7.593 1.00 79.31 139 VAL A O 1
ATOM 1070 N N . GLU A 1 140 ? 5.673 -14.989 -6.852 1.00 79.44 140 GLU A N 1
ATOM 1071 C CA . GLU A 1 140 ? 4.692 -15.839 -7.544 1.00 79.44 140 GLU A CA 1
ATOM 1072 C C . GLU A 1 140 ? 4.227 -15.244 -8.883 1.00 79.44 140 GLU A C 1
ATOM 1074 O O . GLU A 1 140 ? 3.767 -15.968 -9.766 1.00 79.44 140 GLU A O 1
ATOM 1079 N N . GLY A 1 141 ? 4.349 -13.926 -9.043 1.00 68.62 141 GLY A N 1
ATOM 1080 C CA . GLY A 1 141 ? 3.865 -13.202 -10.209 1.00 68.62 141 GLY A CA 1
ATOM 1081 C C . GLY A 1 141 ? 4.664 -13.503 -11.477 1.00 68.62 141 GLY A C 1
ATOM 1082 O O . GLY A 1 141 ? 5.897 -13.518 -11.474 1.00 68.62 141 GLY A O 1
ATOM 1083 N N . ARG A 1 142 ? 3.953 -13.671 -12.598 1.00 69.81 142 ARG A N 1
ATOM 1084 C CA . ARG A 1 142 ? 4.579 -13.771 -13.923 1.00 69.81 142 ARG A CA 1
ATOM 1085 C C . ARG A 1 142 ? 5.072 -12.389 -14.372 1.00 69.81 142 ARG A C 1
ATOM 1087 O O . ARG A 1 142 ? 4.337 -11.424 -14.193 1.00 69.81 142 ARG A O 1
ATOM 1094 N N . PRO A 1 143 ? 6.265 -12.269 -14.984 1.00 60.75 143 PRO A N 1
ATOM 1095 C CA . PRO A 1 143 ? 6.848 -10.969 -15.329 1.00 60.75 143 PRO A CA 1
ATOM 1096 C C . PRO A 1 143 ? 5.962 -10.063 -16.199 1.00 60.75 143 PRO A C 1
ATOM 1098 O O . PRO A 1 143 ? 6.030 -8.849 -16.041 1.00 60.75 143 PRO A O 1
ATOM 1101 N N . ASP A 1 144 ? 5.126 -10.649 -17.062 1.00 63.78 144 ASP A N 1
ATOM 1102 C CA . ASP A 1 144 ? 4.315 -9.951 -18.075 1.00 63.78 144 ASP A CA 1
ATOM 1103 C C . ASP A 1 144 ? 2.826 -9.811 -17.688 1.00 63.78 144 ASP A C 1
ATOM 1105 O O . ASP A 1 144 ? 1.960 -9.634 -18.536 1.00 63.78 144 ASP A O 1
ATOM 1109 N N . ASP A 1 145 ? 2.506 -9.963 -16.401 1.00 81.12 145 ASP A N 1
ATOM 1110 C CA . ASP A 1 145 ? 1.144 -9.815 -15.881 1.00 81.12 145 ASP A CA 1
ATOM 1111 C C . ASP A 1 145 ? 0.871 -8.353 -15.484 1.00 81.12 145 ASP A C 1
ATOM 1113 O O . ASP A 1 145 ? 1.473 -7.837 -14.538 1.00 81.12 145 ASP A O 1
ATOM 1117 N N . ASP A 1 146 ?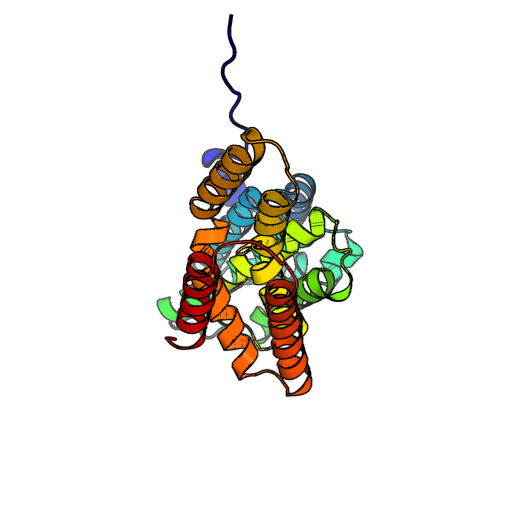 -0.052 -7.681 -16.176 1.00 83.56 146 ASP A N 1
ATOM 1118 C CA . ASP A 1 146 ? -0.443 -6.296 -15.882 1.00 83.56 146 ASP A CA 1
ATOM 1119 C C . ASP A 1 146 ? -0.885 -6.109 -14.422 1.00 83.56 146 ASP A C 1
ATOM 1121 O O . ASP A 1 146 ? -0.536 -5.108 -13.788 1.00 83.56 146 ASP A O 1
ATOM 1125 N N . GLN A 1 147 ? -1.567 -7.099 -13.830 1.00 85.38 147 GLN A N 1
ATOM 1126 C CA . GLN A 1 147 ? -1.979 -7.026 -12.426 1.00 85.38 147 GLN A CA 1
ATOM 1127 C C . GLN A 1 147 ? -0.780 -7.053 -11.480 1.00 85.38 147 GLN A C 1
ATOM 1129 O O . GLN A 1 147 ? -0.782 -6.366 -10.454 1.00 85.38 147 GLN A O 1
ATOM 1134 N N . ARG A 1 148 ? 0.270 -7.806 -11.825 1.00 90.31 148 ARG A N 1
ATOM 1135 C CA . ARG A 1 148 ? 1.525 -7.815 -11.069 1.00 90.31 148 ARG A CA 1
ATOM 1136 C C . ARG A 1 148 ? 2.198 -6.448 -11.127 1.00 90.31 148 ARG A C 1
ATOM 1138 O O . ARG A 1 148 ? 2.670 -5.982 -10.092 1.00 90.31 148 ARG A O 1
ATOM 1145 N N . ARG A 1 149 ? 2.238 -5.798 -12.295 1.00 90.31 149 ARG A N 1
ATOM 1146 C CA . ARG A 1 149 ? 2.864 -4.471 -12.461 1.00 90.31 149 ARG A CA 1
ATOM 1147 C C . ARG A 1 149 ? 2.162 -3.424 -11.598 1.00 90.31 149 ARG A C 1
ATOM 1149 O O . ARG A 1 149 ? 2.817 -2.728 -10.824 1.00 90.31 149 ARG A O 1
ATOM 1156 N N . VAL A 1 150 ? 0.829 -3.401 -11.632 1.00 92.12 150 VAL A N 1
ATOM 1157 C CA . VAL A 1 150 ? 0.009 -2.533 -10.768 1.00 92.12 150 VAL A CA 1
ATOM 1158 C C . VAL A 1 150 ? 0.247 -2.848 -9.289 1.00 92.12 150 VAL A C 1
ATOM 1160 O O . VAL A 1 150 ? 0.415 -1.939 -8.480 1.00 92.12 150 VAL A O 1
ATOM 1163 N N . LEU A 1 151 ? 0.330 -4.129 -8.917 1.00 94.12 151 LEU A N 1
ATOM 1164 C CA . LEU A 1 151 ? 0.580 -4.528 -7.533 1.00 94.12 151 LEU A CA 1
ATOM 1165 C C . LEU A 1 151 ? 1.966 -4.094 -7.031 1.00 94.12 151 LEU A C 1
ATOM 1167 O O . LEU A 1 151 ? 2.061 -3.589 -5.913 1.00 94.12 151 LEU A O 1
ATOM 1171 N N . LEU A 1 152 ? 3.018 -4.236 -7.847 1.00 94.19 152 LEU A N 1
ATOM 1172 C CA . LEU A 1 152 ? 4.367 -3.743 -7.534 1.00 94.19 152 LEU A CA 1
ATOM 1173 C C . LEU A 1 152 ? 4.350 -2.236 -7.263 1.00 94.19 152 LEU A C 1
ATOM 1175 O O . LEU A 1 152 ? 4.878 -1.784 -6.244 1.00 94.19 152 LEU A O 1
ATOM 1179 N N . GLN A 1 153 ? 3.707 -1.474 -8.151 1.00 94.44 153 GLN A N 1
ATOM 1180 C CA . GLN A 1 153 ? 3.569 -0.026 -8.016 1.00 94.44 153 GLN A CA 1
ATOM 1181 C C . GLN A 1 153 ? 2.795 0.334 -6.741 1.00 94.44 153 GLN A C 1
ATOM 1183 O O . GLN A 1 153 ? 3.255 1.167 -5.965 1.00 94.44 153 GLN A O 1
ATOM 1188 N N . CYS A 1 154 ? 1.668 -0.326 -6.459 1.00 95.94 154 CYS A N 1
ATOM 1189 C CA . CYS A 1 154 ? 0.874 -0.061 -5.259 1.00 95.94 154 CYS A CA 1
ATOM 1190 C C . CYS A 1 154 ? 1.604 -0.410 -3.956 1.00 95.94 154 CYS A C 1
ATOM 1192 O O . CYS A 1 154 ? 1.501 0.349 -2.997 1.00 95.94 154 CYS A O 1
ATOM 1194 N N . VAL A 1 155 ? 2.361 -1.512 -3.901 1.00 96.19 155 VAL A N 1
ATOM 1195 C CA . VAL A 1 155 ? 3.173 -1.833 -2.715 1.00 96.19 155 VAL A CA 1
ATOM 1196 C C . VAL A 1 155 ? 4.252 -0.770 -2.511 1.00 96.19 155 VAL A C 1
ATOM 1198 O O . VAL A 1 155 ? 4.364 -0.228 -1.414 1.00 96.19 155 VAL A O 1
ATOM 1201 N N . ALA A 1 156 ? 5.008 -0.425 -3.556 1.00 95.00 156 ALA A N 1
ATOM 1202 C CA . ALA A 1 156 ? 6.074 0.569 -3.459 1.00 95.00 156 ALA A CA 1
ATOM 1203 C C . ALA A 1 156 ? 5.539 1.947 -3.040 1.00 95.00 156 ALA A C 1
ATOM 1205 O O . ALA A 1 156 ? 5.998 2.503 -2.044 1.00 95.00 156 ALA A O 1
ATOM 1206 N N . LEU A 1 157 ? 4.524 2.459 -3.741 1.00 95.38 157 LEU A N 1
ATOM 1207 C CA . LEU A 1 157 ? 3.903 3.755 -3.452 1.00 95.38 157 LEU A CA 1
ATOM 1208 C C . LEU A 1 157 ? 3.179 3.773 -2.101 1.00 95.38 157 LEU A C 1
ATOM 1210 O O . LEU A 1 157 ? 3.207 4.770 -1.388 1.00 95.38 157 LEU A O 1
ATOM 1214 N N . GLY A 1 158 ? 2.516 2.681 -1.721 1.00 96.19 158 GLY A N 1
ATOM 1215 C CA . GLY A 1 158 ? 1.837 2.588 -0.432 1.00 96.19 158 GLY A CA 1
ATOM 1216 C C . GLY A 1 158 ? 2.816 2.696 0.739 1.00 96.19 158 GLY A C 1
ATOM 1217 O O . GLY A 1 158 ? 2.541 3.401 1.716 1.00 96.19 158 GLY A O 1
ATOM 1218 N N . LEU A 1 159 ? 3.984 2.057 0.618 1.00 95.88 159 LEU A N 1
ATOM 1219 C CA . LEU A 1 159 ? 5.027 2.064 1.644 1.00 95.88 159 LEU A CA 1
ATOM 1220 C C . LEU A 1 159 ? 5.648 3.447 1.867 1.00 95.88 159 LEU A C 1
ATOM 1222 O O . LEU A 1 159 ? 5.922 3.800 3.017 1.00 95.88 159 LEU A O 1
ATOM 1226 N N . THR A 1 160 ? 5.804 4.266 0.818 1.00 94.56 160 THR A N 1
ATOM 1227 C CA . THR A 1 160 ? 6.303 5.649 0.984 1.00 94.56 160 THR A CA 1
ATOM 1228 C C . THR A 1 160 ? 5.355 6.499 1.830 1.00 94.56 160 THR A C 1
ATOM 1230 O O . THR A 1 160 ? 5.785 7.420 2.523 1.00 94.56 160 THR A O 1
ATOM 1233 N N . GLN A 1 161 ? 4.064 6.158 1.840 1.00 93.19 161 GLN A N 1
ATOM 1234 C CA . GLN A 1 161 ? 3.026 6.909 2.541 1.00 93.19 161 GLN A CA 1
ATOM 1235 C C . GLN A 1 161 ? 2.761 6.377 3.961 1.00 93.19 161 GLN A C 1
ATOM 1237 O O . GLN A 1 161 ? 2.548 7.164 4.892 1.00 93.19 161 GLN A O 1
ATOM 1242 N N . CYS A 1 162 ? 2.780 5.055 4.168 1.00 92.06 162 CYS A N 1
ATOM 1243 C CA . CYS A 1 162 ? 2.439 4.451 5.464 1.00 92.06 162 CYS A CA 1
ATOM 1244 C C . CYS A 1 162 ? 3.563 4.489 6.501 1.00 92.06 162 CYS A C 1
ATOM 1246 O O . CYS A 1 162 ? 3.290 4.423 7.703 1.00 92.06 162 CYS A O 1
ATOM 1248 N N . GLY A 1 163 ? 4.800 4.749 6.072 1.00 84.38 163 GLY A N 1
ATOM 1249 C CA . GLY A 1 163 ? 5.968 4.849 6.948 1.00 84.38 163 GLY A CA 1
ATOM 1250 C C . GLY A 1 163 ? 6.576 3.483 7.264 1.00 84.38 163 GLY A C 1
ATOM 1251 O O . GLY A 1 163 ? 6.312 2.524 6.539 1.00 84.38 163 GLY A O 1
ATOM 1252 N N . PRO A 1 164 ? 7.402 3.382 8.321 1.00 83.88 164 PRO A N 1
ATOM 1253 C CA . PRO A 1 164 ? 8.151 2.166 8.604 1.00 83.88 164 PRO A CA 1
ATOM 1254 C C . PRO A 1 164 ? 7.216 0.981 8.857 1.00 83.88 164 PRO A C 1
ATOM 1256 O O . PRO A 1 164 ? 6.333 1.052 9.711 1.00 83.88 164 PRO A O 1
ATOM 1259 N N . VAL A 1 165 ? 7.453 -0.110 8.135 1.00 88.69 165 VAL A N 1
ATOM 1260 C CA . VAL A 1 165 ? 6.855 -1.428 8.377 1.00 88.69 165 VAL A CA 1
ATOM 1261 C C . VAL A 1 165 ? 7.952 -2.396 8.797 1.00 88.69 165 VAL A C 1
ATOM 1263 O O . VAL A 1 165 ? 9.117 -2.208 8.430 1.00 88.69 165 VAL A O 1
ATOM 1266 N N . ALA A 1 166 ? 7.602 -3.434 9.559 1.00 89.50 166 ALA A N 1
ATOM 1267 C CA . ALA A 1 166 ? 8.601 -4.410 9.985 1.00 89.50 166 ALA A CA 1
ATOM 1268 C C . ALA A 1 166 ? 9.272 -5.085 8.776 1.00 89.50 166 ALA A C 1
ATOM 1270 O O . ALA A 1 166 ? 8.591 -5.421 7.800 1.00 89.50 166 ALA A O 1
ATOM 1271 N N . SER A 1 167 ? 10.590 -5.281 8.882 1.00 89.88 167 SER A N 1
ATOM 1272 C CA . SER A 1 167 ? 11.428 -5.863 7.831 1.00 89.88 167 SER A CA 1
ATOM 1273 C C . SER A 1 167 ? 10.878 -7.200 7.338 1.00 89.88 167 SER A C 1
ATOM 1275 O O . SER A 1 167 ? 10.457 -8.046 8.135 1.00 89.88 167 SER A O 1
ATOM 1277 N N . ASN A 1 168 ? 10.852 -7.385 6.019 1.00 93.88 168 ASN A N 1
ATOM 1278 C CA . ASN A 1 168 ? 10.448 -8.640 5.403 1.00 93.88 168 ASN A CA 1
ATOM 1279 C C . ASN A 1 168 ? 11.075 -8.826 4.016 1.00 93.88 168 ASN A C 1
ATOM 1281 O O . ASN A 1 168 ? 10.960 -7.956 3.154 1.00 93.88 168 ASN A O 1
ATOM 1285 N N . ASP A 1 169 ? 11.625 -10.012 3.755 1.00 92.81 169 ASP A N 1
ATOM 1286 C CA . ASP A 1 169 ? 12.309 -10.323 2.495 1.00 92.81 169 ASP A CA 1
ATOM 1287 C C . ASP A 1 169 ? 11.422 -10.133 1.263 1.00 92.81 169 ASP A C 1
ATOM 1289 O O . ASP A 1 169 ? 11.880 -9.649 0.230 1.00 92.81 169 ASP A O 1
ATOM 1293 N N . SER A 1 170 ? 10.139 -10.501 1.348 1.00 93.56 170 SER A N 1
ATOM 1294 C CA . SER A 1 170 ? 9.219 -10.352 0.214 1.00 93.56 170 SER A CA 1
ATOM 1295 C C . SER A 1 170 ? 8.933 -8.882 -0.070 1.00 93.56 170 SER A C 1
ATOM 1297 O O . SER A 1 170 ? 8.848 -8.499 -1.234 1.00 93.56 170 SER A O 1
ATOM 1299 N N . VAL A 1 171 ? 8.839 -8.054 0.975 1.00 94.94 171 VAL A N 1
ATOM 1300 C CA . VAL A 1 171 ? 8.685 -6.599 0.848 1.00 94.94 171 VAL A CA 1
ATOM 1301 C C . VAL A 1 171 ? 9.936 -5.989 0.226 1.00 94.94 171 VAL A C 1
ATOM 1303 O O . VAL A 1 171 ? 9.819 -5.286 -0.775 1.00 94.94 171 VAL A O 1
ATOM 1306 N N . LEU A 1 172 ? 11.126 -6.322 0.736 1.00 94.06 172 LEU A N 1
ATOM 1307 C CA . LEU A 1 172 ? 12.400 -5.852 0.185 1.00 94.06 172 LEU A CA 1
ATOM 1308 C C . LEU A 1 172 ? 12.544 -6.215 -1.301 1.00 94.06 172 LEU A C 1
ATOM 1310 O O . LEU A 1 172 ? 12.832 -5.354 -2.134 1.00 94.06 172 LEU A O 1
ATOM 1314 N N . ARG A 1 173 ? 12.260 -7.472 -1.663 1.00 92.62 173 ARG A N 1
ATOM 1315 C CA . ARG A 1 173 ? 12.273 -7.921 -3.062 1.00 92.62 173 ARG A CA 1
ATOM 1316 C C . ARG A 1 173 ? 11.231 -7.195 -3.905 1.00 92.62 173 ARG A C 1
ATOM 1318 O O . ARG A 1 173 ? 11.549 -6.778 -5.010 1.00 92.62 173 ARG A O 1
ATOM 1325 N N . CYS A 1 174 ? 10.010 -7.019 -3.407 1.00 94.25 174 CYS A N 1
ATOM 1326 C CA . CYS A 1 174 ? 8.946 -6.314 -4.120 1.00 94.25 174 CYS A CA 1
ATOM 1327 C C . CYS A 1 174 ? 9.314 -4.854 -4.404 1.00 94.25 174 CYS A C 1
ATOM 1329 O O . CYS A 1 174 ? 9.130 -4.388 -5.525 1.00 94.25 174 CYS A O 1
ATOM 1331 N N . VAL A 1 175 ? 9.874 -4.149 -3.419 1.00 93.75 175 VAL A N 1
ATOM 1332 C CA . VAL A 1 175 ? 10.315 -2.755 -3.568 1.00 93.75 175 VAL A CA 1
ATOM 1333 C C . VAL A 1 175 ? 11.463 -2.653 -4.570 1.00 93.75 175 VAL A C 1
ATOM 1335 O O . VAL A 1 175 ? 11.419 -1.796 -5.451 1.00 93.75 175 VAL A O 1
ATOM 1338 N N . LEU A 1 176 ? 12.445 -3.560 -4.501 1.00 92.06 176 LEU A N 1
ATOM 1339 C CA . LEU A 1 176 ? 13.515 -3.630 -5.497 1.00 92.06 176 LEU A CA 1
ATOM 1340 C C . LEU A 1 176 ? 12.931 -3.817 -6.901 1.00 92.06 176 LEU A C 1
ATOM 1342 O O . LEU A 1 176 ? 13.256 -3.069 -7.813 1.00 92.06 176 LEU A O 1
ATOM 1346 N N . MET A 1 177 ? 12.033 -4.781 -7.074 1.00 90.12 177 MET A N 1
ATOM 1347 C CA . MET A 1 177 ? 11.409 -5.065 -8.366 1.00 90.12 177 MET A CA 1
ATOM 1348 C C . MET A 1 177 ? 10.614 -3.876 -8.903 1.00 90.12 177 MET A C 1
ATOM 1350 O O . MET A 1 177 ? 10.754 -3.539 -10.072 1.00 90.12 177 MET A O 1
ATOM 1354 N N . ALA A 1 178 ? 9.841 -3.196 -8.056 1.00 92.19 178 ALA A N 1
ATOM 1355 C CA . ALA A 1 178 ? 9.121 -1.990 -8.445 1.00 92.19 178 ALA A CA 1
ATOM 1356 C C . ALA A 1 178 ? 10.080 -0.876 -8.898 1.00 92.19 178 ALA A C 1
ATOM 1358 O O . ALA A 1 178 ? 9.860 -0.269 -9.945 1.00 92.19 178 ALA A O 1
ATOM 1359 N N . LEU A 1 179 ? 11.174 -0.637 -8.162 1.00 90.12 179 LEU A N 1
ATOM 1360 C CA . LEU A 1 179 ? 12.197 0.335 -8.565 1.00 90.12 179 LEU A CA 1
ATOM 1361 C C . LEU A 1 179 ? 12.778 -0.003 -9.935 1.00 90.12 179 LEU A C 1
ATOM 1363 O O . LEU A 1 179 ? 12.871 0.867 -10.793 1.00 90.12 179 LEU A O 1
ATOM 1367 N N . LEU A 1 180 ? 13.133 -1.266 -10.145 1.00 85.62 180 LEU A N 1
ATOM 1368 C CA . LEU A 1 180 ? 13.846 -1.717 -11.332 1.00 85.62 180 LEU A CA 1
ATOM 1369 C C . LEU A 1 180 ? 12.969 -1.860 -12.584 1.00 85.62 180 LEU A C 1
ATOM 1371 O O . LEU A 1 180 ? 13.458 -1.663 -13.697 1.00 85.62 180 LEU A O 1
ATOM 1375 N N . GLU A 1 181 ? 11.706 -2.249 -12.419 1.00 85.44 181 GLU A N 1
ATOM 1376 C CA . GLU A 1 181 ? 10.807 -2.588 -13.531 1.00 85.44 181 GLU A CA 1
ATOM 1377 C C . GLU A 1 181 ? 9.791 -1.486 -13.833 1.00 85.44 181 GLU A C 1
ATOM 1379 O O . GLU A 1 181 ? 9.347 -1.370 -14.975 1.00 85.44 181 GLU A O 1
ATOM 1384 N N . GLU A 1 182 ? 9.436 -0.668 -12.839 1.00 87.38 182 GLU A N 1
ATOM 1385 C CA . GLU A 1 182 ? 8.305 0.258 -12.938 1.00 87.38 182 GLU A CA 1
ATOM 1386 C C . GLU A 1 182 ? 8.711 1.724 -12.755 1.00 87.38 182 GLU A C 1
ATOM 1388 O O . GLU A 1 182 ? 8.324 2.565 -13.564 1.00 87.38 182 GLU A O 1
ATOM 1393 N N . LEU A 1 183 ? 9.512 2.054 -11.736 1.00 86.50 183 LEU A N 1
ATOM 1394 C CA . LEU A 1 183 ? 9.882 3.449 -11.453 1.00 86.50 183 LEU A CA 1
ATOM 1395 C C . LEU A 1 183 ? 11.112 3.896 -12.248 1.00 86.50 183 LEU A C 1
ATOM 1397 O O . LEU A 1 183 ? 11.169 5.032 -12.718 1.00 86.50 183 LEU A O 1
ATOM 1401 N N . LEU A 1 184 ? 12.079 3.000 -12.442 1.00 81.88 184 LEU A N 1
ATOM 1402 C CA . LEU A 1 184 ? 13.299 3.227 -13.216 1.00 81.88 184 LEU A CA 1
ATOM 1403 C C . LEU A 1 184 ? 13.451 2.120 -14.274 1.00 81.88 184 LEU A C 1
ATOM 1405 O O . LEU A 1 184 ? 14.413 1.351 -14.219 1.00 81.88 184 LEU A O 1
ATOM 1409 N N . PRO A 1 185 ? 12.539 2.035 -15.269 1.00 70.88 185 PRO A N 1
ATOM 1410 C CA . PRO A 1 185 ? 12.518 0.991 -16.296 1.00 70.88 185 PRO A CA 1
ATOM 1411 C C . PRO A 1 185 ? 13.614 1.205 -17.356 1.00 70.88 185 PRO A C 1
ATOM 1413 O O . PRO A 1 185 ? 13.390 1.078 -18.562 1.00 70.88 185 PRO A O 1
ATOM 1416 N N . LEU A 1 186 ? 14.826 1.538 -16.916 1.00 66.00 186 LEU A N 1
ATOM 1417 C CA . LEU A 1 186 ? 15.980 1.845 -17.749 1.00 66.00 186 LEU A CA 1
ATOM 1418 C C . LEU A 1 186 ? 16.294 0.719 -18.749 1.00 66.00 186 LEU A C 1
ATOM 1420 O O . LEU A 1 186 ? 16.501 1.038 -19.918 1.00 66.00 186 LEU A O 1
ATOM 1424 N N . PRO A 1 187 ? 16.228 -0.584 -18.396 1.00 65.06 187 PRO A N 1
ATOM 1425 C CA . PRO A 1 187 ? 16.448 -1.650 -19.375 1.00 65.06 187 PRO A CA 1
ATOM 1426 C C . PRO A 1 187 ? 15.427 -1.647 -20.522 1.00 65.06 187 PRO A C 1
ATOM 1428 O O . PRO A 1 187 ? 15.773 -1.951 -21.665 1.00 65.06 187 PRO A O 1
ATOM 1431 N N . ARG A 1 188 ? 14.165 -1.292 -20.241 1.00 67.69 188 ARG A N 1
ATOM 1432 C CA . ARG A 1 188 ? 13.105 -1.205 -21.256 1.00 67.69 188 ARG A CA 1
ATOM 1433 C C . ARG A 1 188 ? 13.333 -0.002 -22.166 1.00 67.69 188 ARG A C 1
ATOM 1435 O O . ARG A 1 188 ? 13.286 -0.159 -23.381 1.00 67.69 188 ARG A O 1
ATOM 1442 N N . LEU A 1 189 ? 13.643 1.156 -21.585 1.00 64.69 189 LEU A N 1
ATOM 1443 C CA . LEU A 1 189 ? 13.918 2.390 -22.325 1.00 64.69 189 LEU A CA 1
ATOM 1444 C C . LEU A 1 189 ? 15.165 2.255 -23.219 1.00 64.69 189 LEU A C 1
ATOM 1446 O O . LEU A 1 189 ? 15.144 2.664 -24.377 1.00 64.69 189 LEU A O 1
ATOM 1450 N N . LEU A 1 190 ? 16.217 1.592 -22.730 1.00 62.38 190 LEU A N 1
ATOM 1451 C CA . LEU A 1 190 ? 17.438 1.326 -23.500 1.00 62.38 190 LEU A CA 1
ATOM 1452 C C . LEU A 1 190 ? 17.235 0.301 -24.619 1.00 62.38 190 LEU A C 1
ATOM 1454 O O . LEU A 1 190 ? 17.812 0.417 -25.696 1.00 62.38 190 LEU A O 1
ATOM 1458 N N . ARG A 1 191 ? 16.393 -0.715 -24.410 1.00 66.25 191 ARG A N 1
ATOM 1459 C CA . ARG A 1 191 ? 16.094 -1.687 -25.470 1.00 66.25 191 ARG A CA 1
ATOM 1460 C C . ARG A 1 191 ? 15.372 -1.031 -26.653 1.00 66.25 191 ARG A C 1
ATOM 1462 O O . ARG A 1 191 ? 15.563 -1.472 -27.782 1.00 66.25 191 ARG A O 1
ATOM 1469 N N . ILE A 1 192 ? 14.572 0.005 -26.403 1.00 62.91 192 ILE A N 1
ATOM 1470 C CA . ILE A 1 192 ? 13.873 0.774 -27.443 1.00 62.91 192 ILE A CA 1
ATOM 1471 C C . ILE A 1 192 ? 14.860 1.653 -28.224 1.00 62.91 192 ILE A C 1
ATOM 1473 O O . ILE A 1 192 ? 14.737 1.753 -29.440 1.00 62.91 192 ILE A O 1
ATOM 1477 N N . SER A 1 193 ? 15.882 2.219 -27.570 1.00 57.88 193 SER A N 1
ATOM 1478 C CA . SER A 1 193 ? 16.892 3.038 -28.255 1.00 57.88 193 SER A CA 1
ATOM 1479 C C . SER A 1 193 ? 17.879 2.229 -29.106 1.00 57.88 193 SER A C 1
ATOM 1481 O O . SER A 1 193 ? 18.351 2.736 -30.118 1.00 57.88 193 SER A O 1
ATOM 1483 N N . VAL A 1 194 ? 18.175 0.977 -28.736 1.00 59.78 194 VAL A N 1
ATOM 1484 C CA . VAL A 1 194 ? 19.135 0.116 -29.461 1.00 59.78 194 VAL A CA 1
ATOM 1485 C C . VAL A 1 194 ? 18.495 -0.646 -30.634 1.00 59.78 194 VAL A C 1
ATOM 1487 O O . VAL A 1 194 ? 19.191 -1.018 -31.574 1.00 59.78 194 VAL A O 1
ATOM 1490 N N . LYS A 1 195 ? 17.179 -0.905 -30.614 1.00 55.69 195 LYS A N 1
ATOM 1491 C CA . LYS A 1 195 ? 16.516 -1.801 -31.587 1.00 55.69 195 LYS A CA 1
ATOM 1492 C C . LYS A 1 195 ? 16.057 -1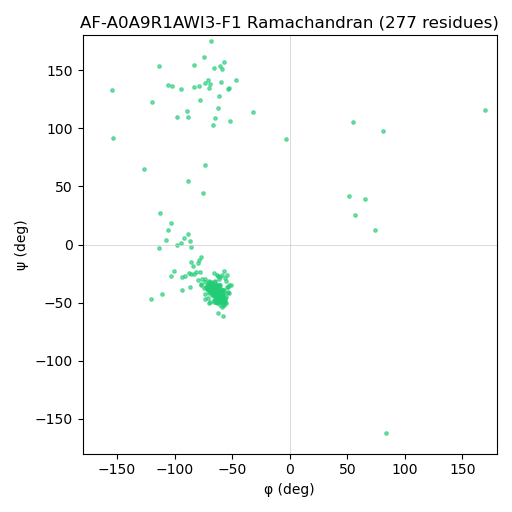.166 -32.906 1.00 55.69 195 LYS A C 1
ATOM 1494 O O . LYS A 1 195 ? 15.473 -1.893 -33.707 1.00 55.69 195 LYS A O 1
ATOM 1499 N N . SER A 1 196 ? 16.299 0.116 -33.174 1.00 49.06 196 SER A N 1
ATOM 1500 C CA . SER A 1 196 ? 15.780 0.743 -34.397 1.00 49.06 196 SER A CA 1
ATOM 1501 C C . SER A 1 196 ? 16.861 1.285 -35.331 1.00 49.06 196 SER A C 1
ATOM 1503 O O . SER A 1 196 ? 17.604 2.178 -34.926 1.00 49.06 196 SER A O 1
ATOM 1505 N N . PRO A 1 197 ? 16.895 0.826 -36.594 1.00 52.34 197 PRO A N 1
ATOM 1506 C CA . PRO A 1 197 ? 17.716 1.420 -37.645 1.00 52.34 197 PRO A CA 1
ATOM 1507 C C . PRO A 1 197 ? 17.133 2.725 -38.230 1.00 52.34 197 PRO A C 1
ATOM 1509 O O . PRO A 1 197 ? 17.858 3.434 -38.922 1.00 52.34 197 PRO A O 1
ATOM 1512 N N . ASP A 1 198 ? 15.877 3.084 -37.925 1.00 57.41 198 ASP A N 1
ATOM 1513 C CA . ASP A 1 198 ? 15.210 4.267 -38.492 1.00 57.41 198 ASP A CA 1
ATOM 1514 C C . ASP A 1 198 ? 15.162 5.460 -37.519 1.00 57.41 198 ASP A C 1
ATOM 1516 O O . ASP A 1 198 ? 14.821 5.317 -36.336 1.00 57.41 198 ASP A O 1
ATOM 1520 N N . GLY A 1 199 ? 15.445 6.663 -38.038 1.00 56.97 199 GLY A N 1
ATOM 1521 C CA . GLY A 1 199 ? 15.528 7.926 -37.285 1.00 56.97 199 GLY A CA 1
ATOM 1522 C C . GLY A 1 199 ? 14.270 8.311 -36.489 1.00 56.97 199 GLY A C 1
ATOM 1523 O O . GLY A 1 199 ? 14.384 8.986 -35.468 1.00 56.97 199 GLY A O 1
ATOM 1524 N N . ASN A 1 200 ? 13.090 7.800 -36.864 1.00 61.50 200 ASN A N 1
ATOM 1525 C CA . ASN A 1 200 ? 11.832 8.019 -36.134 1.00 61.50 200 ASN A CA 1
ATOM 1526 C C . ASN A 1 200 ? 11.810 7.378 -34.733 1.00 61.50 200 ASN A C 1
ATOM 1528 O O . ASN A 1 200 ? 11.078 7.828 -33.851 1.00 61.50 200 ASN A O 1
ATOM 1532 N N . SER A 1 201 ? 12.603 6.333 -34.486 1.00 60.53 201 SER A N 1
ATOM 1533 C CA . SER A 1 201 ? 12.583 5.637 -33.194 1.00 60.53 201 SER A CA 1
ATOM 1534 C C . SER A 1 201 ? 13.432 6.306 -32.122 1.00 60.53 201 SER A C 1
ATOM 1536 O O . SER A 1 201 ? 13.160 6.117 -30.938 1.00 60.53 201 SER A O 1
ATOM 1538 N N . ALA A 1 202 ? 14.462 7.066 -32.500 1.00 65.31 202 ALA A N 1
ATOM 1539 C CA . ALA A 1 202 ? 15.242 7.835 -31.533 1.00 65.31 202 ALA A CA 1
ATOM 1540 C C . ALA A 1 202 ? 14.376 8.941 -30.910 1.00 65.31 202 ALA A C 1
ATOM 1542 O O . ALA A 1 202 ? 14.416 9.166 -29.700 1.00 65.31 202 ALA A O 1
ATOM 1543 N N . GLU A 1 203 ? 13.531 9.571 -31.727 1.00 71.31 203 GLU A N 1
ATOM 1544 C CA . GLU A 1 203 ? 12.557 10.569 -31.292 1.00 71.31 203 GLU A CA 1
ATOM 1545 C C . GLU A 1 203 ? 11.428 9.944 -30.459 1.00 71.31 203 GLU A C 1
ATOM 1547 O O . GLU A 1 203 ? 11.087 10.463 -29.398 1.00 71.31 203 GLU A O 1
ATOM 1552 N N . LEU A 1 204 ? 10.931 8.762 -30.847 1.00 69.62 204 LEU A N 1
ATOM 1553 C CA . LEU A 1 204 ? 9.985 7.985 -30.038 1.00 69.62 204 LEU A CA 1
ATOM 1554 C C . LEU A 1 204 ? 10.564 7.622 -28.658 1.00 69.62 204 LEU A C 1
ATOM 1556 O O . LEU A 1 204 ? 9.902 7.819 -27.639 1.00 69.62 204 LEU A O 1
ATOM 1560 N N . ALA A 1 205 ? 11.801 7.118 -28.614 1.00 67.75 205 ALA A N 1
ATOM 1561 C CA . ALA A 1 205 ? 12.483 6.766 -27.371 1.00 67.75 205 ALA A CA 1
ATOM 1562 C C . ALA A 1 205 ? 12.677 7.999 -26.481 1.00 67.75 205 ALA A C 1
ATOM 1564 O O . ALA A 1 205 ? 12.392 7.951 -25.286 1.00 67.75 205 ALA A O 1
ATOM 1565 N N . LYS A 1 206 ? 13.101 9.125 -27.067 1.00 71.44 206 LYS A N 1
ATOM 1566 C CA . LYS A 1 206 ? 13.234 10.405 -26.364 1.00 71.44 206 LYS A CA 1
ATOM 1567 C C . LYS A 1 206 ? 11.899 10.861 -25.767 1.00 71.44 206 LYS A C 1
ATOM 1569 O O . LYS A 1 206 ? 11.863 11.203 -24.589 1.00 71.44 206 LYS A O 1
ATOM 1574 N N . ASN A 1 207 ? 10.812 10.808 -26.535 1.00 76.62 207 ASN A N 1
ATOM 1575 C CA . ASN A 1 207 ? 9.483 11.209 -26.067 1.00 76.62 207 ASN A CA 1
ATOM 1576 C C . ASN A 1 207 ? 8.982 10.311 -24.928 1.00 76.62 207 ASN A C 1
ATOM 1578 O O . ASN A 1 207 ? 8.458 10.817 -23.939 1.00 76.62 207 ASN A O 1
ATOM 1582 N N . GLN A 1 208 ? 9.211 8.997 -25.008 1.00 72.62 208 GLN A N 1
ATOM 1583 C CA . GLN A 1 208 ? 8.869 8.066 -23.928 1.00 72.62 208 GLN A CA 1
ATOM 1584 C C . GLN A 1 208 ? 9.704 8.297 -22.664 1.00 72.62 208 GLN A C 1
ATOM 1586 O O . GLN A 1 208 ? 9.171 8.234 -21.558 1.00 72.62 208 GLN A O 1
ATOM 1591 N N . VAL A 1 209 ? 11.001 8.591 -22.807 1.00 73.38 209 VAL A N 1
ATOM 1592 C CA . VAL A 1 209 ? 11.869 8.935 -21.670 1.00 73.38 209 VAL A CA 1
ATOM 1593 C C . VAL A 1 209 ? 11.395 10.224 -21.003 1.00 73.38 209 VAL A C 1
ATOM 1595 O O . VAL A 1 209 ? 11.270 10.249 -19.781 1.00 73.38 209 VAL A O 1
ATOM 1598 N N . MET A 1 210 ? 11.096 11.270 -21.779 1.00 77.19 210 MET A N 1
ATOM 1599 C CA . MET A 1 210 ? 10.585 12.538 -21.242 1.00 77.19 210 MET A CA 1
ATOM 1600 C C . MET A 1 210 ? 9.242 12.341 -20.532 1.00 77.19 210 MET A C 1
ATOM 1602 O O . MET A 1 210 ? 9.087 12.746 -19.383 1.00 77.19 210 MET A O 1
ATOM 1606 N N . GLN A 1 211 ? 8.309 11.619 -21.157 1.00 79.69 211 GLN A N 1
ATOM 1607 C CA . GLN A 1 211 ? 7.023 11.285 -20.544 1.00 79.69 211 GLN A CA 1
ATOM 1608 C C . GLN A 1 211 ? 7.194 10.500 -19.234 1.00 79.69 211 GLN A C 1
ATOM 1610 O O . GLN A 1 211 ? 6.471 10.738 -18.265 1.00 79.69 211 GLN A O 1
ATOM 1615 N N . HIS A 1 212 ? 8.154 9.572 -19.180 1.00 79.38 212 HIS A N 1
ATOM 1616 C CA . HIS A 1 212 ? 8.4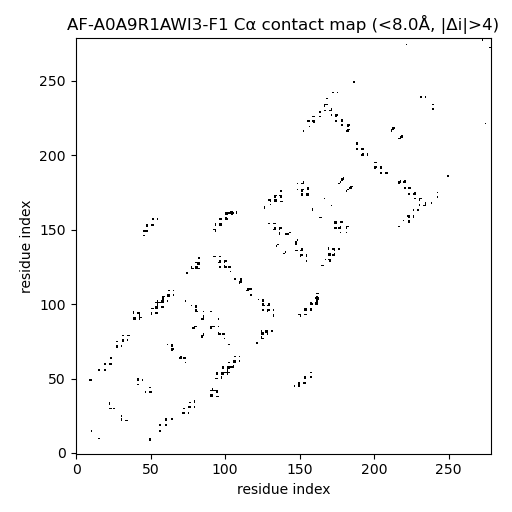38 8.808 -17.967 1.00 79.38 212 HIS A CA 1
ATOM 1617 C C . HIS A 1 212 ? 9.034 9.681 -16.861 1.00 79.38 212 HIS A C 1
ATOM 1619 O O . HIS A 1 212 ? 8.627 9.548 -15.711 1.00 79.38 212 HIS A O 1
ATOM 1625 N N . GLN A 1 213 ? 9.947 10.598 -17.189 1.00 77.69 213 GLN A N 1
ATOM 1626 C CA . GLN A 1 213 ? 10.531 11.538 -16.221 1.00 77.69 213 GLN A CA 1
ATOM 1627 C C . GLN A 1 213 ? 9.477 12.454 -15.587 1.00 77.69 213 GLN A C 1
ATOM 1629 O O . GLN A 1 213 ? 9.554 12.758 -14.396 1.00 77.69 213 GLN A O 1
ATOM 1634 N N . ASP A 1 214 ? 8.453 12.835 -16.351 1.00 79.44 214 ASP A N 1
ATOM 1635 C CA . ASP A 1 214 ? 7.344 13.640 -15.839 1.00 79.44 214 ASP A CA 1
ATOM 1636 C C . ASP A 1 214 ? 6.312 12.827 -15.040 1.00 79.44 214 ASP A C 1
ATOM 1638 O O . ASP A 1 214 ? 5.496 13.408 -14.306 1.00 79.44 214 ASP A O 1
ATOM 1642 N N . SER A 1 215 ? 6.364 11.493 -15.129 1.00 80.88 215 SER A N 1
ATOM 1643 C CA . SER A 1 215 ? 5.423 10.593 -14.466 1.00 80.88 215 SER A CA 1
ATOM 1644 C C . SER A 1 215 ? 5.530 10.639 -12.939 1.00 80.88 215 SER A C 1
ATOM 1646 O O . SER A 1 215 ? 6.587 10.875 -12.349 1.00 80.88 215 SER A O 1
ATOM 1648 N N . VAL A 1 216 ? 4.409 10.351 -12.274 1.00 82.69 216 VAL A N 1
ATOM 1649 C CA . VAL A 1 216 ? 4.358 10.226 -10.808 1.00 82.69 216 VAL A CA 1
ATOM 1650 C C . VAL A 1 216 ? 5.278 9.105 -10.320 1.00 82.69 216 VAL A C 1
ATOM 1652 O O . VAL A 1 216 ? 5.944 9.263 -9.305 1.00 82.69 216 VAL A O 1
ATOM 1655 N N . LEU A 1 217 ? 5.369 7.999 -11.064 1.00 83.44 217 LEU A N 1
ATOM 1656 C CA . LEU A 1 217 ? 6.209 6.857 -10.697 1.00 83.44 217 LEU A CA 1
ATOM 1657 C C . LEU A 1 217 ? 7.689 7.240 -10.621 1.00 83.44 217 LEU A C 1
ATOM 1659 O O . LEU A 1 217 ? 8.363 6.872 -9.664 1.00 83.44 217 LEU A O 1
ATOM 1663 N N . PHE A 1 218 ? 8.188 8.021 -11.581 1.00 85.31 218 PHE A N 1
ATOM 1664 C CA . PHE A 1 218 ? 9.573 8.487 -11.548 1.00 85.31 218 PHE A CA 1
ATOM 1665 C C . PHE A 1 218 ? 9.828 9.453 -10.384 1.00 85.31 218 PHE A C 1
ATOM 1667 O O . PHE A 1 218 ? 10.830 9.330 -9.681 1.00 85.31 218 PHE A O 1
ATOM 1674 N N . LYS A 1 219 ? 8.891 10.374 -10.122 1.00 87.94 219 LYS A N 1
ATOM 1675 C CA . LYS A 1 219 ? 8.978 11.325 -8.998 1.00 87.94 219 LYS A CA 1
ATOM 1676 C C . LYS A 1 219 ? 9.012 10.630 -7.633 1.00 87.94 219 LYS A C 1
ATOM 1678 O O . LYS A 1 219 ? 9.650 11.125 -6.708 1.00 87.94 219 LYS A O 1
ATOM 1683 N N . GLU A 1 220 ? 8.390 9.461 -7.522 1.00 89.44 220 GLU A N 1
ATOM 1684 C CA . GLU A 1 220 ? 8.368 8.651 -6.299 1.00 89.44 220 GLU A CA 1
ATOM 1685 C C . GLU A 1 220 ? 9.588 7.717 -6.157 1.00 89.44 220 GLU A C 1
ATOM 1687 O O . GLU A 1 220 ? 9.740 7.060 -5.128 1.00 89.44 220 GLU A O 1
ATOM 1692 N N . ALA A 1 221 ? 10.514 7.681 -7.126 1.00 89.19 221 ALA A N 1
ATOM 1693 C CA . ALA A 1 221 ? 11.680 6.790 -7.074 1.00 89.19 221 ALA A CA 1
ATOM 1694 C C . ALA A 1 221 ? 12.604 7.073 -5.879 1.00 89.19 221 ALA A C 1
ATOM 1696 O O . ALA A 1 221 ? 13.109 6.137 -5.257 1.00 89.19 221 ALA A O 1
ATOM 1697 N N . GLY A 1 222 ? 12.793 8.345 -5.515 1.00 90.06 222 GLY A N 1
ATOM 1698 C CA . GLY A 1 222 ? 13.581 8.736 -4.341 1.00 90.06 222 GLY A CA 1
ATOM 1699 C C . GLY A 1 222 ? 12.984 8.204 -3.029 1.00 90.06 222 GLY A C 1
ATOM 1700 O O . GLY A 1 222 ? 13.640 7.419 -2.341 1.00 90.06 222 GLY A O 1
ATOM 1701 N N . PRO A 1 223 ? 11.724 8.548 -2.695 1.00 93.38 223 PRO A N 1
ATOM 1702 C CA . PRO A 1 223 ? 11.023 7.992 -1.537 1.00 93.38 223 PRO A CA 1
ATOM 1703 C C . PRO A 1 223 ? 10.988 6.457 -1.501 1.00 93.38 223 PRO A C 1
ATOM 1705 O O . PRO A 1 223 ? 11.196 5.862 -0.444 1.00 93.38 223 PRO A O 1
ATOM 1708 N N . VAL A 1 224 ? 10.776 5.791 -2.641 1.00 93.00 224 VAL A N 1
ATOM 1709 C CA . VAL A 1 224 ? 10.792 4.319 -2.703 1.00 93.00 224 VAL A CA 1
ATOM 1710 C C . VAL A 1 224 ? 12.198 3.758 -2.451 1.00 93.00 224 VAL A C 1
ATOM 1712 O O . VAL A 1 224 ? 12.335 2.736 -1.778 1.00 93.00 224 VAL A O 1
ATOM 1715 N N . THR A 1 225 ? 13.253 4.434 -2.912 1.00 91.31 225 THR A N 1
ATOM 1716 C CA . THR A 1 225 ? 14.645 4.061 -2.602 1.00 91.31 225 THR A CA 1
ATOM 1717 C C . THR A 1 225 ? 14.916 4.153 -1.103 1.00 91.31 225 THR A C 1
ATOM 1719 O O . THR A 1 225 ? 15.520 3.249 -0.534 1.00 91.31 225 THR A O 1
ATOM 1722 N N . TRP A 1 226 ? 14.394 5.175 -0.421 1.00 91.69 226 TRP A N 1
ATOM 1723 C CA . TRP A 1 226 ? 14.498 5.256 1.038 1.00 91.69 226 TRP A CA 1
ATOM 1724 C C . TRP A 1 226 ? 13.831 4.056 1.736 1.00 91.69 226 TRP A C 1
ATOM 1726 O O . TRP A 1 226 ? 14.414 3.467 2.650 1.00 91.69 226 TRP A O 1
ATOM 1736 N N . VAL A 1 227 ? 12.648 3.630 1.270 1.00 93.38 227 VAL A N 1
ATOM 1737 C CA . VAL A 1 227 ? 11.983 2.412 1.772 1.00 93.38 227 VAL A CA 1
ATOM 1738 C C . VAL A 1 227 ? 12.862 1.177 1.548 1.00 93.38 227 VAL A C 1
ATOM 1740 O O . VAL A 1 227 ? 12.988 0.357 2.459 1.00 93.38 227 VAL A O 1
ATOM 1743 N N . LEU A 1 228 ? 13.487 1.051 0.371 1.00 92.75 228 LEU A N 1
ATOM 1744 C CA . LEU A 1 228 ? 14.413 -0.040 0.058 1.00 92.75 228 LEU A CA 1
ATOM 1745 C C . LEU A 1 228 ? 15.570 -0.082 1.061 1.00 92.75 228 LEU A C 1
ATOM 1747 O O . LEU A 1 228 ? 15.808 -1.129 1.659 1.00 92.75 228 LEU A O 1
ATOM 1751 N N . CYS A 1 229 ? 16.250 1.047 1.277 1.00 91.19 229 CYS A N 1
ATOM 1752 C CA . CYS A 1 229 ? 17.385 1.144 2.196 1.00 91.19 229 CYS A CA 1
ATOM 1753 C C . CYS A 1 229 ? 16.987 0.774 3.628 1.00 91.19 229 CYS A C 1
ATOM 1755 O O . CYS A 1 229 ? 17.699 0.027 4.298 1.00 91.19 229 CYS A O 1
ATOM 1757 N N . ASN A 1 230 ? 15.816 1.233 4.079 1.00 91.12 230 ASN A N 1
ATOM 1758 C CA . ASN A 1 230 ? 15.306 0.898 5.403 1.00 91.12 230 ASN A CA 1
ATOM 1759 C C . ASN A 1 230 ? 14.954 -0.593 5.543 1.00 91.12 230 ASN A C 1
ATOM 1761 O O . ASN A 1 230 ? 15.143 -1.163 6.604 1.00 91.12 230 ASN A O 1
ATOM 1765 N N . GLN A 1 231 ? 14.444 -1.256 4.502 1.00 91.94 231 GLN A N 1
ATOM 1766 C CA . GLN A 1 231 ? 14.233 -2.710 4.554 1.00 91.94 231 GLN A CA 1
ATOM 1767 C C . GLN A 1 231 ? 15.561 -3.481 4.474 1.00 91.94 231 GLN A C 1
ATOM 1769 O O . GLN A 1 231 ? 15.726 -4.495 5.146 1.00 91.94 231 GLN A O 1
ATOM 1774 N N . TYR A 1 232 ? 16.518 -2.989 3.684 1.00 91.38 232 TYR A N 1
ATOM 1775 C CA . TYR A 1 232 ? 17.835 -3.597 3.494 1.00 91.38 232 TYR A CA 1
ATOM 1776 C C . TYR A 1 232 ? 18.686 -3.595 4.770 1.00 91.38 232 TYR A C 1
ATOM 1778 O O . TYR A 1 232 ? 19.352 -4.586 5.067 1.00 91.38 232 TYR A O 1
ATOM 1786 N N . SER A 1 233 ? 18.644 -2.513 5.556 1.00 90.44 233 SER A N 1
ATOM 1787 C CA . SER A 1 233 ? 19.423 -2.390 6.798 1.00 90.44 233 SER A CA 1
ATOM 1788 C C . SER A 1 233 ? 19.080 -3.465 7.837 1.00 90.44 233 SER A C 1
ATOM 1790 O O . SER A 1 233 ? 19.945 -3.859 8.617 1.00 90.44 233 SER A O 1
ATOM 1792 N N . PHE A 1 234 ? 17.848 -3.980 7.809 1.00 88.81 234 PHE A N 1
ATOM 1793 C CA . PHE A 1 234 ? 17.358 -5.042 8.691 1.00 88.81 234 PHE A CA 1
ATOM 1794 C C . PHE A 1 234 ? 17.214 -6.401 7.984 1.00 88.81 234 PHE A C 1
ATOM 1796 O O . PHE A 1 234 ? 16.552 -7.292 8.520 1.00 88.81 234 PHE A O 1
ATOM 1803 N N . ALA A 1 235 ? 17.757 -6.562 6.775 1.00 89.69 235 ALA A N 1
ATOM 1804 C CA . ALA A 1 235 ? 17.676 -7.809 6.020 1.00 89.69 235 ALA A CA 1
ATOM 1805 C C . ALA A 1 235 ? 18.757 -8.813 6.446 1.00 89.69 235 ALA A C 1
ATOM 1807 O O . ALA A 1 235 ? 19.836 -8.432 6.908 1.00 89.69 235 ALA A O 1
ATOM 1808 N N . ASP A 1 236 ? 18.481 -10.102 6.247 1.00 89.50 236 ASP A N 1
ATOM 1809 C CA . ASP A 1 236 ? 19.491 -11.148 6.404 1.00 89.50 236 ASP A CA 1
ATOM 1810 C C . ASP A 1 236 ? 20.496 -11.160 5.236 1.00 89.50 236 ASP A C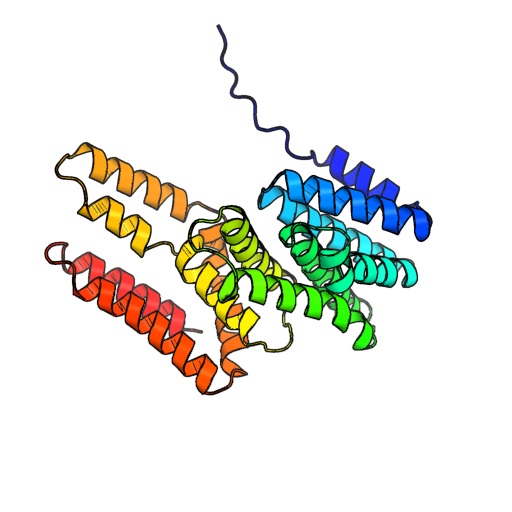 1
ATOM 1812 O O . ASP A 1 236 ? 20.246 -10.616 4.158 1.00 89.50 236 ASP A O 1
ATOM 1816 N N . GLU A 1 237 ? 21.654 -11.794 5.439 1.00 88.25 237 GLU A N 1
ATOM 1817 C CA . GLU A 1 237 ? 22.727 -11.828 4.432 1.00 88.25 237 GLU A CA 1
ATOM 1818 C C . GLU A 1 237 ? 22.293 -12.480 3.115 1.00 88.25 237 GLU A C 1
ATOM 1820 O O . GLU A 1 237 ? 22.670 -12.031 2.036 1.00 88.25 237 GLU A O 1
ATOM 1825 N N . LYS A 1 238 ? 21.430 -13.498 3.176 1.00 87.75 238 LYS A N 1
ATOM 1826 C CA . LYS A 1 238 ? 20.912 -14.168 1.978 1.00 87.75 238 LYS A CA 1
ATOM 1827 C C . LYS A 1 238 ? 20.064 -13.223 1.126 1.00 87.75 238 LYS A C 1
ATOM 1829 O O . LYS A 1 238 ? 20.097 -13.273 -0.105 1.00 87.75 238 LYS A O 1
ATOM 1834 N N . THR A 1 239 ? 19.265 -12.383 1.767 1.00 84.56 239 THR A N 1
ATOM 1835 C CA . THR A 1 239 ? 18.403 -11.422 1.091 1.00 84.56 239 THR A CA 1
ATOM 1836 C C . THR A 1 239 ? 19.205 -10.228 0.594 1.00 84.56 239 THR A C 1
ATOM 1838 O O . THR A 1 239 ? 18.928 -9.750 -0.508 1.00 84.56 239 THR A O 1
ATOM 1841 N N . LYS A 1 240 ? 20.242 -9.802 1.325 1.00 84.69 240 LYS A N 1
ATOM 1842 C CA . LYS A 1 240 ? 21.200 -8.804 0.832 1.00 84.69 240 LYS A CA 1
ATOM 1843 C C . LYS A 1 240 ? 21.919 -9.283 -0.428 1.00 84.69 240 LYS A C 1
ATOM 1845 O O . LYS A 1 240 ? 21.868 -8.587 -1.438 1.00 84.69 240 LYS A O 1
ATOM 1850 N N . ASP A 1 241 ? 22.463 -10.501 -0.418 1.00 85.81 241 ASP A N 1
ATOM 1851 C CA . ASP A 1 241 ? 23.141 -11.097 -1.579 1.00 85.81 241 ASP A CA 1
ATOM 1852 C C . ASP A 1 241 ? 22.232 -11.152 -2.817 1.00 85.81 241 ASP A C 1
ATOM 1854 O O . ASP A 1 241 ? 22.650 -10.837 -3.933 1.00 85.81 241 ASP A O 1
ATOM 1858 N N . TYR A 1 242 ? 20.943 -11.454 -2.628 1.00 84.19 242 TYR A N 1
ATOM 1859 C CA . TYR A 1 242 ? 19.960 -11.385 -3.707 1.00 84.19 242 TYR A CA 1
ATOM 1860 C C . TYR A 1 242 ? 19.806 -9.968 -4.282 1.00 84.19 242 TYR A C 1
ATOM 1862 O O . TYR A 1 242 ? 19.780 -9.801 -5.505 1.00 84.19 242 TYR A O 1
ATOM 1870 N N . VAL A 1 243 ? 19.676 -8.953 -3.419 1.00 81.69 243 VAL A N 1
ATOM 1871 C CA . VAL A 1 243 ? 19.532 -7.548 -3.837 1.00 81.69 243 VAL A CA 1
ATOM 1872 C C . VAL A 1 243 ? 20.775 -7.105 -4.606 1.00 81.69 243 VAL A C 1
ATOM 1874 O O . VAL A 1 243 ? 20.652 -6.586 -5.718 1.00 81.69 243 VAL A O 1
ATOM 1877 N N . GLU A 1 244 ? 21.962 -7.379 -4.067 1.00 83.44 244 GLU A N 1
ATOM 1878 C CA . GLU A 1 244 ? 23.242 -7.037 -4.687 1.00 83.44 244 GLU A CA 1
ATOM 1879 C C . GLU A 1 244 ? 23.449 -7.759 -6.020 1.00 83.44 244 GLU A C 1
ATOM 1881 O O . GLU A 1 244 ? 23.814 -7.138 -7.019 1.00 83.44 244 GLU A O 1
ATOM 1886 N N . THR A 1 245 ? 23.175 -9.064 -6.076 1.00 81.50 245 THR A N 1
ATOM 1887 C CA . THR A 1 245 ? 23.296 -9.858 -7.304 1.00 81.50 245 THR A CA 1
ATOM 1888 C C . THR A 1 245 ? 22.349 -9.345 -8.378 1.00 81.50 245 THR A C 1
ATOM 1890 O O . THR A 1 245 ? 22.741 -9.205 -9.536 1.00 81.50 245 THR A O 1
ATOM 1893 N N . ARG A 1 246 ? 21.110 -8.999 -8.020 1.00 75.19 246 ARG A N 1
ATOM 1894 C CA . ARG A 1 246 ? 20.132 -8.487 -8.983 1.00 75.19 246 ARG A CA 1
ATOM 1895 C C . ARG A 1 246 ? 20.478 -7.076 -9.470 1.00 75.19 246 ARG A C 1
ATOM 1897 O O . ARG A 1 246 ? 20.313 -6.802 -10.659 1.00 75.19 246 ARG A O 1
ATOM 1904 N N . GLN A 1 247 ? 21.042 -6.228 -8.609 1.00 65.19 247 GLN A N 1
ATOM 1905 C CA . GLN A 1 247 ? 21.634 -4.947 -9.014 1.00 65.19 247 GLN A CA 1
ATOM 1906 C C . GLN A 1 247 ? 22.833 -5.147 -9.956 1.00 65.19 247 GLN A C 1
ATOM 1908 O O . GLN A 1 247 ? 22.923 -4.491 -10.994 1.00 65.19 247 GLN A O 1
ATOM 1913 N N . ARG A 1 248 ? 23.732 -6.095 -9.656 1.00 65.44 248 ARG A N 1
ATOM 1914 C CA . ARG A 1 248 ? 24.873 -6.436 -10.527 1.00 65.44 248 ARG A CA 1
ATOM 1915 C C . ARG A 1 248 ? 24.429 -7.007 -11.871 1.00 65.44 248 ARG A C 1
ATOM 1917 O O . ARG A 1 248 ? 25.031 -6.679 -12.888 1.00 65.44 248 ARG A O 1
ATOM 1924 N N . LEU A 1 249 ? 23.390 -7.839 -11.901 1.00 58.72 249 LEU A N 1
ATOM 1925 C CA . LEU A 1 249 ? 22.837 -8.408 -13.134 1.00 58.72 249 LEU A CA 1
ATOM 1926 C C . LEU A 1 249 ? 22.191 -7.351 -14.016 1.00 58.72 249 LEU A C 1
ATOM 1928 O O . LEU A 1 249 ? 22.345 -7.406 -15.234 1.00 58.72 249 LEU A O 1
ATOM 1932 N N . GLN A 1 250 ? 21.534 -6.357 -13.413 1.00 58.41 250 GLN A N 1
ATOM 1933 C CA . GLN A 1 250 ? 21.212 -5.162 -14.166 1.00 58.41 250 GLN A CA 1
ATOM 1934 C C . GLN A 1 250 ? 22.498 -4.555 -14.701 1.00 58.41 250 GLN A C 1
ATOM 1936 O O . GLN A 1 250 ? 22.634 -4.589 -15.914 1.00 58.41 250 GLN A O 1
ATOM 1941 N N . ASN A 1 251 ? 23.443 -4.128 -13.842 1.00 52.12 251 ASN A N 1
ATOM 1942 C CA . ASN A 1 251 ? 24.715 -3.447 -14.177 1.00 52.12 251 ASN A CA 1
ATOM 1943 C C . ASN A 1 251 ? 25.580 -4.144 -15.255 1.00 52.12 251 ASN A C 1
ATOM 1945 O O . ASN A 1 251 ? 26.177 -3.476 -16.098 1.00 52.12 251 ASN A O 1
ATOM 1949 N N . THR A 1 252 ? 25.590 -5.472 -15.309 1.00 48.22 252 THR A N 1
ATOM 1950 C CA . THR A 1 252 ? 26.317 -6.257 -16.323 1.00 48.22 252 THR A CA 1
ATOM 1951 C C . THR A 1 252 ? 25.578 -6.340 -17.659 1.00 48.22 252 THR A C 1
ATOM 1953 O O . THR A 1 252 ? 26.228 -6.308 -18.705 1.00 48.22 252 THR A O 1
ATOM 1956 N N . GLY A 1 253 ? 24.241 -6.303 -17.663 1.00 47.88 253 GLY A N 1
ATOM 1957 C CA . GLY A 1 253 ? 23.450 -6.077 -18.878 1.00 47.88 253 GLY A CA 1
ATOM 1958 C C . GLY A 1 253 ? 23.771 -4.745 -19.579 1.00 47.88 253 GLY A C 1
ATOM 1959 O O . GLY A 1 253 ? 23.659 -4.660 -20.799 1.00 47.88 253 GLY A O 1
ATOM 1960 N N . TRP A 1 254 ? 24.253 -3.733 -18.844 1.00 44.75 254 TRP A N 1
ATOM 1961 C CA . TRP A 1 254 ? 24.715 -2.444 -19.400 1.00 44.75 254 TRP A CA 1
ATOM 1962 C C . TRP A 1 254 ? 26.107 -2.524 -20.033 1.00 44.75 254 TRP A C 1
ATOM 1964 O O . TRP A 1 254 ? 26.445 -1.694 -20.878 1.00 44.75 254 TRP A O 1
ATOM 1974 N N . MET A 1 255 ? 26.937 -3.492 -19.627 1.00 30.20 255 MET A N 1
ATOM 1975 C CA . MET A 1 255 ? 28.294 -3.656 -20.161 1.00 30.20 255 MET A CA 1
ATOM 1976 C C . MET A 1 255 ? 28.331 -4.462 -21.465 1.00 30.20 255 MET A C 1
ATOM 1978 O O . MET A 1 255 ? 29.298 -4.345 -22.212 1.00 30.20 255 MET A O 1
ATOM 1982 N N . GLN A 1 256 ? 27.283 -5.233 -21.778 1.00 33.75 256 GLN A N 1
ATOM 1983 C CA . GLN A 1 256 ? 27.248 -6.104 -22.960 1.00 33.75 256 GLN A CA 1
ATOM 1984 C C . GLN A 1 256 ? 26.595 -5.494 -24.214 1.00 33.75 256 GLN A C 1
ATOM 1986 O O . GLN A 1 256 ? 26.564 -6.161 -25.242 1.00 33.75 256 GLN A O 1
ATOM 1991 N N . THR A 1 257 ? 26.118 -4.242 -24.200 1.00 34.78 257 THR A N 1
ATOM 1992 C CA . THR A 1 257 ? 25.690 -3.554 -25.437 1.00 34.78 257 THR A CA 1
ATOM 1993 C C . THR A 1 257 ? 26.871 -2.822 -26.092 1.00 34.78 257 THR A C 1
ATOM 1995 O O . THR A 1 257 ? 27.339 -1.806 -25.549 1.00 34.78 257 THR A O 1
ATOM 1998 N N . PRO A 1 258 ? 27.376 -3.288 -27.253 1.00 37.41 258 PRO A N 1
ATOM 1999 C CA . PRO A 1 258 ? 28.369 -2.550 -28.009 1.00 37.41 258 PRO A CA 1
ATOM 2000 C C . PRO A 1 258 ? 27.656 -1.434 -28.785 1.00 37.41 258 PRO A C 1
ATOM 2002 O O . PRO A 1 258 ? 26.626 -1.660 -29.405 1.00 37.41 258 PRO A O 1
ATOM 2005 N N . GLN A 1 259 ? 28.253 -0.242 -28.762 1.00 39.47 259 GLN A N 1
ATOM 2006 C CA . GLN A 1 259 ? 27.844 0.977 -29.478 1.00 39.47 259 GLN A CA 1
ATOM 2007 C C . GLN A 1 259 ? 26.717 1.805 -28.829 1.00 39.47 259 GLN A C 1
ATOM 2009 O O . GLN A 1 259 ? 25.529 1.557 -28.968 1.00 39.47 259 GLN A O 1
ATOM 2014 N N . GLY A 1 260 ? 27.140 2.843 -28.104 1.00 33.34 260 GLY A N 1
ATOM 2015 C CA . GLY A 1 260 ? 26.294 3.868 -27.486 1.00 33.34 260 GLY A CA 1
ATOM 2016 C C . GLY A 1 260 ? 27.156 4.716 -26.551 1.00 33.34 260 GLY A C 1
ATOM 2017 O O . GLY A 1 260 ? 27.762 4.168 -25.627 1.00 33.34 260 GLY A O 1
ATOM 2018 N N . GLY A 1 261 ? 27.312 6.003 -26.866 1.00 36.91 261 GLY A N 1
ATOM 2019 C CA . GLY A 1 261 ? 28.396 6.889 -26.418 1.00 36.91 261 GLY A CA 1
ATOM 2020 C C . GLY A 1 261 ? 28.742 6.865 -24.922 1.00 36.91 261 GLY A C 1
ATOM 2021 O O . GLY A 1 261 ? 27.885 6.806 -24.041 1.00 36.91 261 GLY A O 1
ATOM 2022 N N . SER A 1 262 ? 30.042 6.958 -24.649 1.00 37.69 262 SER A N 1
ATOM 2023 C CA . SER A 1 262 ? 30.688 6.952 -23.330 1.00 37.69 262 SER A CA 1
ATOM 2024 C C . SER A 1 262 ? 30.152 8.002 -22.341 1.00 37.69 262 SER A C 1
ATOM 2026 O O . SER A 1 262 ? 30.170 7.749 -21.138 1.00 37.69 262 SER A O 1
ATOM 2028 N N . SER A 1 263 ? 29.593 9.127 -22.805 1.00 31.66 263 SER A N 1
ATOM 2029 C CA . SER A 1 263 ? 29.030 10.165 -21.921 1.00 31.66 263 SER A CA 1
ATOM 2030 C C . SER A 1 263 ? 27.724 9.773 -21.220 1.00 31.66 263 SER A C 1
ATOM 2032 O O . SER A 1 263 ? 27.521 10.165 -20.075 1.00 31.66 263 SER A O 1
ATOM 2034 N N . GLN A 1 264 ? 26.841 8.984 -21.844 1.00 35.47 264 GLN A N 1
ATOM 2035 C CA . GLN A 1 264 ? 25.569 8.594 -21.208 1.00 35.47 264 GLN A CA 1
ATOM 2036 C C . GLN A 1 264 ? 25.765 7.512 -20.133 1.00 35.47 264 GLN A C 1
ATOM 2038 O O . GLN A 1 264 ? 25.053 7.499 -19.130 1.00 35.47 264 GLN A O 1
ATOM 2043 N N . ARG A 1 265 ? 26.783 6.653 -20.299 1.00 33.88 265 ARG A N 1
ATOM 2044 C CA . ARG A 1 265 ? 27.146 5.602 -19.329 1.00 33.88 265 ARG A CA 1
ATOM 2045 C C . ARG A 1 265 ? 27.671 6.183 -18.015 1.00 33.88 265 ARG A C 1
ATOM 2047 O O . ARG A 1 265 ? 27.340 5.677 -16.947 1.00 33.88 265 ARG A O 1
ATOM 2054 N N . LEU A 1 266 ? 28.457 7.258 -18.097 1.00 34.22 266 LEU A N 1
ATOM 2055 C CA . LEU A 1 266 ? 29.016 7.939 -16.927 1.00 34.22 266 LEU A CA 1
ATOM 2056 C C . LEU A 1 266 ? 27.953 8.720 -16.152 1.00 34.22 266 LEU A C 1
ATOM 2058 O O . LEU A 1 266 ? 27.958 8.680 -14.927 1.00 34.22 266 LEU A O 1
ATOM 2062 N N . LEU A 1 267 ? 27.011 9.366 -16.845 1.00 34.22 267 LEU A N 1
ATOM 2063 C CA . LEU A 1 267 ? 25.948 10.136 -16.197 1.00 34.22 267 LEU A CA 1
ATOM 2064 C C . LEU A 1 267 ? 24.977 9.239 -15.422 1.00 34.22 267 LEU A C 1
ATOM 2066 O O . LEU A 1 267 ? 24.671 9.550 -14.281 1.00 34.22 267 LEU A O 1
ATOM 2070 N N . LEU A 1 268 ? 24.553 8.101 -15.981 1.00 37.34 268 LEU A N 1
ATOM 2071 C CA . LEU A 1 268 ? 23.615 7.184 -15.312 1.00 37.34 268 LEU A CA 1
ATOM 2072 C C . LEU A 1 268 ? 24.271 6.367 -14.184 1.00 37.34 268 LEU A C 1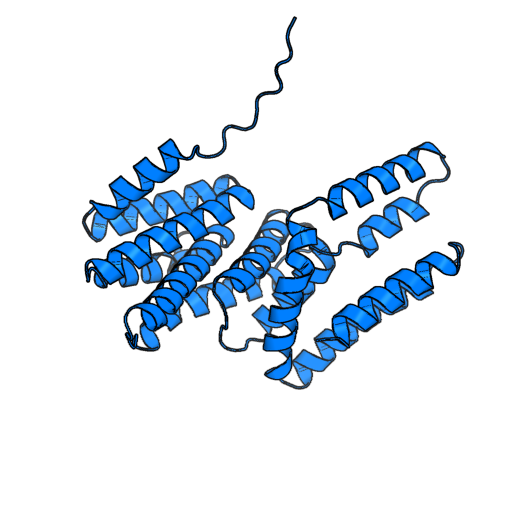
ATOM 2074 O O . LEU A 1 268 ? 23.660 6.188 -13.132 1.00 37.34 268 LEU A O 1
ATOM 2078 N N . GLY A 1 269 ? 25.528 5.936 -14.358 1.00 33.72 269 GLY A N 1
ATOM 2079 C CA . GLY A 1 269 ? 26.303 5.285 -13.294 1.00 33.72 269 GLY A CA 1
ATOM 2080 C C . GLY A 1 269 ? 26.657 6.239 -12.146 1.00 33.72 269 GLY A C 1
ATOM 2081 O O . GLY A 1 269 ? 26.597 5.855 -10.981 1.00 33.72 269 GLY A O 1
ATOM 2082 N N . SER A 1 270 ? 26.953 7.505 -12.460 1.00 36.03 270 SER A N 1
ATOM 2083 C CA . SER A 1 270 ? 27.133 8.571 -11.466 1.00 36.03 270 SER A CA 1
ATOM 2084 C C . SER A 1 270 ? 25.827 8.907 -10.745 1.00 36.03 270 SER A C 1
ATOM 2086 O O . SER A 1 270 ? 25.850 9.099 -9.534 1.00 36.03 270 SER A O 1
ATOM 2088 N N . TRP A 1 271 ? 24.691 8.928 -11.449 1.00 41.00 271 TRP A N 1
ATOM 2089 C CA . TRP A 1 271 ? 23.386 9.219 -10.852 1.00 41.00 271 TRP A CA 1
ATOM 2090 C C . TRP A 1 271 ? 22.955 8.129 -9.866 1.00 41.00 271 TRP A C 1
ATOM 2092 O O . TRP A 1 271 ? 22.510 8.445 -8.769 1.00 41.00 271 TRP A O 1
ATOM 2102 N N . TRP A 1 272 ? 23.168 6.853 -10.210 1.00 43.47 272 TRP A N 1
ATOM 2103 C CA . TRP A 1 272 ? 22.865 5.726 -9.323 1.00 43.47 272 TRP A CA 1
ATOM 2104 C C . TRP A 1 272 ? 23.821 5.641 -8.128 1.00 43.47 272 TRP A C 1
ATOM 2106 O O . TRP A 1 272 ? 23.373 5.443 -7.003 1.00 43.47 272 TRP A O 1
ATOM 2116 N N . ASN A 1 273 ? 25.125 5.867 -8.334 1.00 37.69 273 ASN A N 1
ATOM 2117 C CA . ASN A 1 273 ? 26.075 5.950 -7.222 1.00 37.69 273 ASN A CA 1
ATOM 2118 C C . ASN A 1 273 ? 25.768 7.138 -6.301 1.00 37.69 273 ASN A C 1
ATOM 2120 O O . ASN A 1 273 ? 25.866 6.987 -5.091 1.00 37.69 273 ASN A O 1
ATOM 2124 N N . SER A 1 274 ? 25.310 8.275 -6.830 1.00 38.59 274 SER A N 1
ATOM 2125 C CA . SER A 1 274 ? 24.807 9.381 -6.005 1.00 38.59 274 SER A CA 1
ATOM 2126 C C . SER A 1 274 ? 23.502 9.041 -5.278 1.00 38.59 274 SER A C 1
ATOM 2128 O O . SER A 1 274 ? 23.315 9.505 -4.162 1.00 38.59 274 SER A O 1
ATOM 2130 N N . LEU A 1 275 ? 22.614 8.225 -5.856 1.00 42.91 275 LEU A N 1
ATOM 2131 C CA . LEU A 1 275 ? 21.366 7.803 -5.205 1.00 42.91 275 LEU A CA 1
ATOM 2132 C C . LEU A 1 275 ? 21.596 6.779 -4.077 1.00 42.91 275 LEU A C 1
ATOM 2134 O O . LEU A 1 275 ? 20.844 6.757 -3.109 1.00 42.91 275 LEU A O 1
ATOM 2138 N N . VAL A 1 276 ? 22.617 5.925 -4.222 1.00 38.31 276 VAL A N 1
ATOM 2139 C CA . VAL A 1 276 ? 22.948 4.836 -3.285 1.00 38.31 276 VAL A CA 1
ATOM 2140 C C . VAL A 1 276 ? 23.946 5.269 -2.202 1.00 38.31 276 VAL A C 1
ATOM 2142 O O . VAL A 1 276 ? 23.916 4.699 -1.118 1.00 38.31 276 VAL A O 1
ATOM 2145 N N . TRP A 1 277 ? 24.802 6.269 -2.458 1.00 33.62 277 TRP A N 1
ATOM 2146 C CA . TRP A 1 277 ? 25.871 6.684 -1.530 1.00 33.62 277 TRP A CA 1
ATOM 2147 C C . TRP A 1 277 ? 25.728 8.093 -0.920 1.00 33.62 277 TRP A C 1
ATOM 2149 O O . TRP A 1 277 ? 26.556 8.448 -0.087 1.00 33.62 277 TRP A O 1
ATOM 2159 N N . ASN A 1 278 ? 24.716 8.895 -1.287 1.00 29.27 278 ASN A N 1
ATOM 2160 C CA . ASN A 1 278 ? 24.433 10.201 -0.647 1.00 29.27 278 ASN A CA 1
ATOM 2161 C C . ASN A 1 278 ? 23.112 10.238 0.161 1.00 29.27 278 ASN A C 1
ATOM 2163 O O . ASN A 1 278 ? 22.519 11.307 0.324 1.00 29.27 278 ASN A O 1
ATOM 2167 N N . ILE A 1 279 ? 22.658 9.095 0.685 1.00 37.28 279 ILE A N 1
ATOM 2168 C CA . ILE A 1 279 ? 21.683 8.998 1.792 1.00 37.28 279 ILE A CA 1
ATOM 2169 C C . ILE A 1 279 ? 22.372 8.258 2.934 1.00 37.28 279 ILE A C 1
ATOM 2171 O O . ILE A 1 279 ? 22.207 8.696 4.094 1.00 37.28 279 ILE A O 1
#

Nearest PDB structures (foldseek):
  6w2r-assembly4_D  TM=3.359E-01  e=1.454E+00  synthetic construct
  6w2r-assembly3_C  TM=2.801E-01  e=1.219E+00  synthetic construct
  6w2r-assembly1_A  TM=3.353E-01  e=3.666E+00  synthetic construct
  6yvd-assembly1_A  TM=2.232E-01  e=1.219E+00  Saccharomyces cerevisiae S288C
  6rx2-assembly1_A-2  TM=2.703E-01  e=4.569E+00  Homo sapiens

Organism: Triticum turgidum subsp. durum (NCBI:txid4567)

=== Feature glossary ===
Reading guide. The protein is described through the following features:

Foldseek 3Di. A 3Di character summarizes, for each residue, the relative orientation of the Cα frame of its nearest spatial neighbor. Because it encodes fold topology rather than chemistry, 3Di alignments detect remote structural similarity that sequence alignment misses.

Contact-map, Ramachandran, and PAE plots. Plot images: a contact map (which residues are close in 3D, as an N×N binary image), a Ramachandran scatter (backbone torsion angles, revealing secondary-structure composition at a glance), and — for AlphaFold structures — a PAE heatmap (pairwise prediction confidence).

Radius of gyration, Cα contacts, bounding box. Radius of gyration (Rg) is the root-mean-square distance of Cα atoms from their centroid — a single number for overall size and compactness. A globular domain of N residues has Rg ≈ 2.2·N^0.38 Å; an extended or disordered chain has a much larger Rg. The Cα contact count is the number of residue pairs whose Cα atoms are within 8 Å and are more than four positions apart in sequence — a standard proxy for tertiary packing density. The bounding box is the smallest axis-aligned box enclosing all Cα atoms.

Secondary structure (8-state, DSSP). Eight-state secondary structure (DSSP): H is the canonical α-helix, G the tighter 3₁₀-helix, I the wider π-helix; E/B are β-structure, T and S are turns and bends, and '-' is everything else. DSSP derives these from the pattern of main-chain N–H···O=C hydrogen bonds, not from the sequence.

B-factor. B-factor (Debye–Waller factor) reflects atomic displacement in the crystal lattice. It is an experimental observable (units Å²), not a prediction; low values mean the atom is pinned down, high values mean it moves or is heterogeneous across the crystal.

pLDDT. pLDDT is the predicted lDDT-Cα score: AlphaFold's confidence that the local environment of each residue (all inter-atomic distances within 15 Å) is correctly placed. It is a per-residue number between 0 and 100, with higher meaning more reliable.

Nearest PDB structures. Nearest PDB neighbors are the top structural matches found by Foldseek when searching this structure against the entire Protein Data Bank. Each hit reports a TM-score (0 to 1; >0.5 almost always implies the same fold) and an E-value. These are *structural* homologs — they may share no detectable sequence similarity.

Solvent-accessible surface area. Accessible surface area quantifies burial. A residue with SASA near zero is packed into the hydrophobic core; one with SASA >100 Å² sits on the surface. Computed here via the Shrake–Rupley numerical algorithm with a 1.4 Å probe.

Rendered structure images. Structure images are PyMOL renders from six orthogonal camera directions. Cartoon representation draws helices as coils and strands as arrows; sticks shows the backbone as bonds; surface shows the solvent-excluded envelope. Rainbow coloring maps sequence position to hue (blue→red, N→C); chain coloring assigns a distinct color per polypeptide.

Backbone torsions (φ/ψ). φ (phi) and ψ (psi) are the two rotatable backbone dihedrals per residue: φ is the C(i-1)–N–Cα–C torsion, ψ is the N–Cα–C–N(i+1) torsion, both in degrees on (−180°, 180°]. α-helical residues cluster near (−60°, −45°); β-strand residues near (−120°, +130°). A Ramachandran plot is simply a scatter of (φ, ψ) for every residue.

Predicted aligned error. Predicted Aligned Error (PAE) is an AlphaFold confidence matrix: entry (i, j) is the expected error in the position of residue j, in ångströms, when the prediction is superimposed on the true structure at residue i. Low PAE within a block of residues means that block is internally rigid and well-predicted; high PAE between two blocks means their relative placement is uncertain even if each block individually is confident.

mmCIF coordinates. Structure coordinates are given as an mmCIF _atom_site loop: one row per atom with element, residue name, chain id, sequence number, and x/y/z position in Å. Only the four main-chain atoms per residue are included here; side chains are omitted to keep the record compact.

InterPro / GO / CATH / organism. Database cross-references. InterPro integrates a dozen domain/family signature databases into unified entries with residue-range hits. GO terms attach function/process/location labels with evidence codes. CATH codes position the fold in a four-level structural taxonomy. Organism is the NCBI-taxonomy species name.

Secondary structure (3-state, P-SEA). SS3 is a coarse helix/strand/coil call (letters a/b/c) made by the P-SEA algorithm from inter-Cα distances and dihedrals. It is less detailed than DSSP but needs only Cα positions.

Sequence. Sequence gives the chain of amino acids in standard one-letter code (A=alanine, C=cysteine, …, Y=tyrosine), read N→C. It is the only feature that is directly encoded by the gene; all structural features are derived from the folded form of this sequence.